Protein AF-A0A1F2YAN7-F1 (afdb_monomer)

Radius of gyration: 22.76 Å; Cα contacts (8 Å, |Δi|>4): 363; chains: 1; bounding box: 46×36×64 Å

Nearest PDB structures (foldseek):
  1vs0-assembly2_B  TM=5.827E-01  e=4.499E-15  Mycobacterium tuberculosis H37Rv
  9bs3-assembly1_A  TM=7.031E-01  e=2.575E-12  Homo sapiens
  6nhx-assembly1_A  TM=5.516E-01  e=1.176E-13  Mycobacterium tuberculosis
  1vs0-assembly1_A  TM=5.521E-01  e=5.840E-13  Mycobacterium tuberculosis H37Rv
  8vdt-assembly1_A  TM=7.954E-01  e=9.164E-10  Homo sapiens

Foldseek 3Di:
DDEFDQDDDHDGPLQAFRQVRLVVCVVPDDDDPVDDYDDDDPPQVVVQVVCVVVLHQFDKQAQRGHGHDPPDDDPRIDTDGDKDKAKWWFFWFADDPLWTQKTFTWAAEPVGATATQEMDRAADDDPVNRRVVSVVQVVFWDPDRSHPDDDPPDPRITGGDRAWMFMWMARDGDVPNHTHPIHTHGTDNDGRNVRHQDPVSVD

Mean predicted aligned error: 7.04 Å

pLDDT: mean 91.9, std 7.51, range [45.31, 98.19]

Secondary structure (DSSP, 8-state):
-B----EETTEE-TTS-HHHHHHHHHTT---BTTB-BPP--S-HHHHHHHHHHTT--EEEEE-TT-----SS--TTEEEEE--EEEEEEEEEEEEETTEEEEEEEEEE-TT-PEEEEEEE--BS--HHHHHHHHHHHHTTB-SS--BSSPPTT-TT-EEEEEEEEEEEEESEEETTTEEES-EEEEEE---GGG-BPPGGGG-

Sequence (203 aa):
MVFDILYVNGQWITDWPLQHRLDWLANRLKPSPSIQLVSSHEDAEAVYRAVQGHDMEGIVVKRIDSPYTLAQKSGDWLKIKNYHDLVAVIGGFTLKHGTVRTLLLGLYDEVRRLHFVGHSGTGKLTDQDWVQLTHLLGHWVTPTCPFRTPPVGVPGAIWVTPRWTTKIKYMEWHPGKVLRQASIQALVDVAPEKCMFSPEMQR

Solvent-accessible surface area (backbone atoms only — not comparable to full-atom values): 11659 Å² total; per-residue (Å²): 110,45,84,75,60,51,71,54,96,94,41,78,47,32,80,43,30,38,54,61,32,45,54,56,44,64,78,66,62,75,72,49,102,84,40,39,72,61,88,81,73,91,55,58,66,62,53,44,54,51,28,56,76,66,75,40,72,50,46,74,51,65,48,55,76,35,53,59,74,76,101,55,93,59,87,53,56,44,78,49,67,44,69,46,76,50,58,31,22,36,32,25,31,29,66,53,95,88,31,49,49,32,41,29,30,22,32,25,47,99,87,71,47,30,37,58,29,42,63,36,64,48,62,66,71,48,76,66,52,31,51,52,47,32,59,60,50,62,78,39,57,41,98,59,74,57,37,73,56,78,76,82,94,58,84,72,64,45,26,21,58,67,66,46,22,31,34,32,37,25,58,50,73,43,96,86,58,29,51,36,77,40,24,37,62,43,78,46,99,48,66,41,88,72,20,51,67,49,82,81,68,72,112

Structure (mmCIF, N/CA/C/O backbone):
data_AF-A0A1F2YAN7-F1
#
_entry.id   AF-A0A1F2YAN7-F1
#
loop_
_atom_site.group_PDB
_atom_site.id
_atom_site.type_symbol
_atom_site.label_atom_id
_atom_site.label_alt_id
_atom_site.label_comp_id
_atom_site.label_asym_id
_atom_site.label_entity_id
_atom_site.label_seq_id
_atom_site.pdbx_PDB_ins_code
_atom_site.Cartn_x
_atom_site.Cartn_y
_atom_site.Cartn_z
_atom_site.occupancy
_atom_site.B_iso_or_equiv
_atom_site.auth_seq_id
_atom_site.auth_comp_id
_atom_site.auth_asym_id
_atom_site.auth_atom_id
_atom_site.pdbx_PDB_model_num
ATOM 1 N N . MET A 1 1 ? -11.515 10.755 18.974 1.00 91.31 1 MET A N 1
ATOM 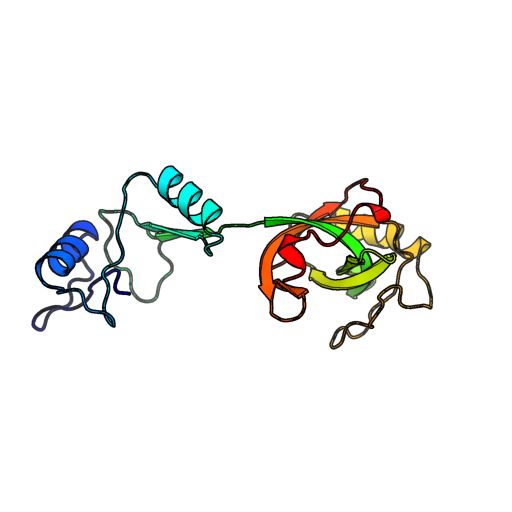2 C CA . MET A 1 1 ? -12.491 9.655 18.811 1.00 91.31 1 MET A CA 1
ATOM 3 C C . MET A 1 1 ? -12.193 8.568 19.830 1.00 91.31 1 MET A C 1
ATOM 5 O O . MET A 1 1 ? -11.021 8.291 20.051 1.00 91.31 1 MET A O 1
ATOM 9 N N . VAL A 1 2 ? -13.216 7.982 20.449 1.00 95.56 2 VAL A N 1
ATOM 10 C CA . VAL A 1 2 ? -13.111 6.927 21.472 1.00 95.56 2 VAL A CA 1
ATOM 11 C C . VAL A 1 2 ? -13.868 5.694 20.980 1.00 95.56 2 VAL A C 1
ATOM 13 O O . VAL A 1 2 ? -14.962 5.835 20.445 1.00 95.56 2 VAL A O 1
ATOM 16 N N . PHE A 1 3 ? -13.284 4.503 21.117 1.00 94.88 3 PHE A N 1
ATOM 17 C CA . PHE A 1 3 ? -13.793 3.269 20.492 1.00 94.88 3 PHE A CA 1
ATOM 18 C C . PHE A 1 3 ? -13.770 2.032 21.404 1.00 94.88 3 PHE A C 1
ATOM 20 O O . PHE A 1 3 ? -14.080 0.934 20.940 1.00 94.88 3 PHE A O 1
ATOM 27 N N . ASP A 1 4 ? -13.297 2.169 22.643 1.00 95.75 4 ASP A N 1
ATOM 28 C CA . ASP A 1 4 ? -13.274 1.113 23.659 1.00 95.75 4 ASP A CA 1
ATOM 29 C C . ASP A 1 4 ? -13.005 1.736 25.040 1.00 95.75 4 ASP A C 1
ATOM 31 O O . ASP A 1 4 ? -12.627 2.908 25.139 1.00 95.75 4 ASP A O 1
ATOM 35 N N . ILE A 1 5 ? -13.169 0.942 26.095 1.00 95.81 5 ILE A N 1
ATOM 36 C CA . ILE A 1 5 ? -12.840 1.295 27.474 1.00 95.81 5 ILE A CA 1
ATOM 37 C C . ILE A 1 5 ? -12.261 0.084 28.201 1.00 95.81 5 ILE A C 1
ATOM 39 O O . ILE A 1 5 ? -12.811 -1.008 28.138 1.00 95.81 5 ILE A O 1
ATOM 43 N N . LEU A 1 6 ? -11.139 0.280 28.897 1.00 96.75 6 LEU A N 1
ATOM 44 C CA . LEU A 1 6 ? -10.366 -0.824 29.486 1.00 96.75 6 LEU A CA 1
ATOM 45 C C . LEU A 1 6 ? -10.336 -0.802 31.016 1.00 96.75 6 LEU A C 1
ATOM 47 O O . LEU A 1 6 ? -10.044 -1.823 31.636 1.00 96.75 6 LEU A O 1
ATOM 51 N N . TYR A 1 7 ? -10.629 0.348 31.624 1.00 96.31 7 TYR A N 1
ATOM 52 C CA . TYR A 1 7 ? -10.502 0.563 33.060 1.00 96.31 7 TYR A CA 1
ATOM 53 C C . TYR A 1 7 ? -11.614 1.473 33.572 1.00 96.31 7 TYR A C 1
ATOM 55 O O . TYR A 1 7 ? -11.871 2.534 33.000 1.00 96.31 7 TYR A O 1
ATOM 63 N N . VAL A 1 8 ? -12.263 1.057 34.655 1.00 94.94 8 VAL A N 1
ATOM 64 C CA . VAL A 1 8 ? -13.414 1.733 35.252 1.00 94.94 8 VAL A CA 1
ATOM 65 C C . VAL A 1 8 ? -13.312 1.645 36.770 1.00 94.94 8 VAL A C 1
ATOM 67 O O . VAL A 1 8 ? -13.134 0.562 37.310 1.00 94.94 8 VAL A O 1
ATOM 70 N N . ASN A 1 9 ? -13.472 2.774 37.469 1.00 93.25 9 ASN A N 1
ATOM 71 C CA . ASN A 1 9 ? -13.646 2.831 38.930 1.00 93.25 9 ASN A CA 1
ATOM 72 C C . ASN A 1 9 ? -12.644 1.989 39.746 1.00 93.25 9 ASN A C 1
ATOM 74 O O . ASN A 1 9 ? -13.021 1.344 40.720 1.00 93.25 9 ASN A O 1
ATOM 78 N N . GLY A 1 10 ? -11.368 1.984 39.358 1.00 96.38 10 GLY A N 1
ATOM 79 C CA . GLY A 1 10 ? -10.345 1.224 40.082 1.00 96.38 10 GLY A CA 1
ATOM 80 C C . GLY A 1 10 ? -10.128 -0.211 39.584 1.00 96.38 10 GLY A C 1
ATOM 81 O O . GLY A 1 10 ? -9.329 -0.931 40.174 1.00 96.38 10 GLY A O 1
ATOM 82 N N . GLN A 1 11 ? -10.831 -0.645 38.533 1.00 96.81 11 GLN A N 1
ATOM 83 C CA . GLN A 1 11 ? -10.809 -2.026 38.053 1.00 96.81 11 GLN A CA 1
ATOM 84 C C . GLN A 1 11 ? -10.568 -2.114 36.545 1.00 96.81 11 GLN A C 1
ATOM 86 O O . GLN A 1 11 ? -11.149 -1.371 35.752 1.00 96.81 11 GLN A O 1
ATOM 91 N N . TRP A 1 12 ? -9.729 -3.070 36.148 1.00 97.06 12 TRP A N 1
ATOM 92 C CA . TRP A 1 12 ? -9.594 -3.478 34.754 1.00 97.06 12 TRP A CA 1
ATOM 93 C C . TRP A 1 12 ? -10.820 -4.284 34.333 1.00 97.06 12 TRP A C 1
ATOM 95 O O . TRP A 1 12 ? -11.250 -5.186 35.046 1.00 97.06 12 TRP A O 1
ATOM 105 N N . ILE A 1 13 ? -11.366 -3.959 33.164 1.00 97.12 13 ILE A N 1
ATOM 106 C CA . ILE A 1 13 ? -12.529 -4.637 32.570 1.00 97.12 13 ILE A CA 1
ATOM 107 C C . ILE A 1 13 ? -12.177 -5.275 31.223 1.00 97.12 13 ILE A C 1
ATOM 109 O O . ILE A 1 13 ? -13.039 -5.499 30.378 1.00 97.12 13 ILE A O 1
ATOM 113 N N . THR A 1 14 ? -10.893 -5.553 30.994 1.00 96.25 14 THR A N 1
ATOM 114 C CA . THR A 1 14 ? -10.391 -6.140 29.744 1.00 96.25 14 THR A CA 1
ATOM 115 C C . THR A 1 14 ? -10.968 -7.523 29.472 1.00 96.25 14 THR A C 1
ATOM 117 O O . THR A 1 14 ? -11.123 -7.883 28.313 1.00 96.25 14 THR A O 1
ATOM 120 N N . ASP A 1 15 ? -11.347 -8.269 30.508 1.00 95.81 15 ASP A N 1
ATOM 121 C CA . ASP A 1 15 ? -11.930 -9.607 30.356 1.00 95.81 15 ASP A CA 1
ATOM 122 C C . ASP A 1 15 ? -13.420 -9.568 29.988 1.00 95.81 15 ASP A C 1
ATOM 124 O O . ASP A 1 15 ? -14.008 -10.593 29.650 1.00 95.81 15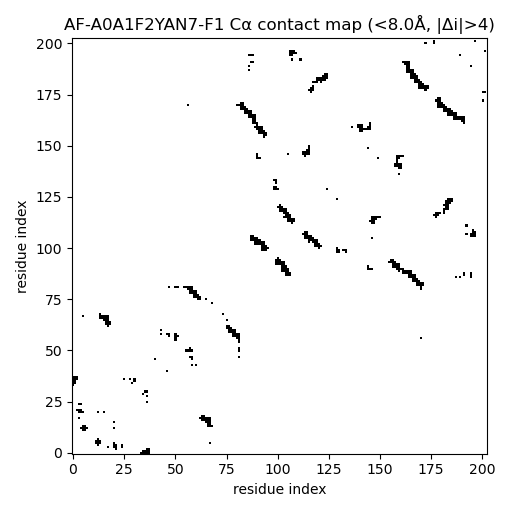 ASP A O 1
ATOM 128 N N . TRP A 1 16 ? -14.056 -8.392 30.041 1.00 97.62 16 TRP A N 1
ATOM 129 C CA . TRP A 1 16 ? -15.449 -8.249 29.628 1.00 97.62 16 TRP A CA 1
ATOM 130 C C . TRP A 1 16 ? -15.579 -8.384 28.109 1.00 97.62 16 TRP A C 1
ATOM 132 O O . TRP A 1 16 ? -14.704 -7.891 27.394 1.00 97.62 16 TRP A O 1
ATOM 142 N N . PRO A 1 17 ? -16.695 -8.937 27.599 1.00 97.62 17 PRO A N 1
ATOM 143 C CA . PRO A 1 17 ? -17.038 -8.874 26.181 1.00 97.62 17 PRO A CA 1
ATOM 144 C C . PRO A 1 17 ? -17.021 -7.439 25.641 1.00 97.62 17 PRO A C 1
ATOM 146 O O . PRO A 1 17 ? -17.427 -6.508 26.344 1.00 97.62 17 PRO A O 1
ATOM 149 N N . LEU A 1 18 ? -16.610 -7.254 24.381 1.00 96.69 18 LEU A N 1
ATOM 150 C CA . LEU A 1 18 ? -16.603 -5.944 23.722 1.00 96.69 18 LEU A CA 1
ATOM 151 C C . LEU A 1 18 ? -17.964 -5.247 23.821 1.00 96.69 18 LEU A C 1
ATOM 153 O O . LEU A 1 18 ? -17.983 -4.055 24.125 1.00 96.69 18 LEU A O 1
ATOM 157 N N . GLN A 1 19 ? -19.074 -5.976 23.641 1.00 96.38 19 GLN A N 1
ATOM 158 C CA . GLN A 1 19 ? -20.424 -5.416 23.792 1.00 96.38 19 GLN A CA 1
ATOM 159 C C . GLN A 1 19 ? -20.581 -4.664 25.117 1.00 96.38 19 GLN A C 1
ATOM 161 O O . GLN A 1 19 ? -20.938 -3.491 25.134 1.00 96.38 19 GLN A O 1
ATOM 166 N N . HIS A 1 20 ? -20.228 -5.309 26.232 1.00 97.12 20 HIS A N 1
ATOM 167 C CA . HIS A 1 20 ? -20.394 -4.731 27.564 1.00 97.12 20 HIS A CA 1
ATOM 168 C C . HIS A 1 20 ? -19.514 -3.495 27.764 1.00 97.12 20 HIS A C 1
ATOM 170 O O . HIS A 1 20 ? -19.932 -2.534 28.411 1.00 97.12 20 HIS A O 1
ATOM 176 N N . ARG A 1 21 ? -18.296 -3.494 27.204 1.00 96.94 21 ARG A N 1
ATOM 177 C CA . ARG A 1 21 ? -17.396 -2.334 27.273 1.00 96.94 21 ARG A CA 1
ATOM 178 C C . ARG A 1 21 ? -17.965 -1.158 26.473 1.00 96.94 21 ARG A C 1
ATOM 180 O O . ARG A 1 21 ? -17.995 -0.036 26.979 1.00 96.94 21 ARG A O 1
ATOM 187 N N . LEU A 1 22 ? -18.476 -1.408 25.266 1.00 95.25 22 LEU A N 1
ATOM 188 C CA . LEU A 1 22 ? -19.101 -0.381 24.427 1.00 95.25 22 LEU A CA 1
ATOM 189 C C . LEU A 1 22 ? -20.392 0.166 25.042 1.00 95.25 22 LEU A C 1
ATOM 191 O O . LEU A 1 22 ? -20.553 1.383 25.085 1.00 95.25 22 LEU A O 1
ATOM 195 N N . ASP A 1 23 ? -21.257 -0.689 25.589 1.00 94.94 23 ASP A N 1
ATOM 196 C CA . ASP A 1 23 ? -22.483 -0.266 26.276 1.00 94.94 23 ASP A CA 1
ATOM 197 C C . ASP A 1 23 ? -22.159 0.596 27.496 1.00 94.94 23 ASP A C 1
ATOM 199 O O . ASP A 1 23 ? -22.785 1.633 27.737 1.00 94.94 23 ASP A O 1
ATOM 203 N N . TRP A 1 24 ? -21.147 0.203 28.276 1.00 95.06 24 TRP A N 1
ATOM 204 C CA . TRP A 1 24 ? -20.709 0.990 29.423 1.00 95.06 24 TRP A CA 1
ATOM 205 C C . TRP A 1 24 ? -20.242 2.381 28.990 1.00 95.06 24 TRP A C 1
ATOM 207 O O . TRP A 1 24 ? -20.629 3.378 29.612 1.00 95.06 24 TRP A O 1
ATOM 217 N N . LEU A 1 25 ? -19.433 2.435 27.926 1.00 94.56 25 LEU A N 1
ATOM 218 C CA . LEU A 1 25 ? -18.875 3.656 27.359 1.00 94.56 25 LEU A CA 1
ATOM 219 C C . LEU A 1 25 ? -19.968 4.570 26.795 1.00 94.56 25 LEU A C 1
ATOM 221 O O . LEU A 1 25 ? -20.004 5.748 27.143 1.00 94.56 25 LEU A O 1
ATOM 225 N N . ALA A 1 26 ? -20.873 4.036 25.975 1.00 93.06 26 ALA A N 1
ATOM 226 C CA . ALA A 1 26 ? -21.947 4.786 25.327 1.00 93.06 26 ALA A CA 1
ATOM 227 C C . ALA A 1 26 ? -22.904 5.429 26.339 1.00 93.06 26 ALA A C 1
ATOM 229 O O . ALA A 1 26 ? -23.315 6.572 26.163 1.00 93.06 26 ALA A O 1
ATOM 230 N N . ASN A 1 27 ? -23.191 4.738 27.445 1.00 93.94 27 ASN A N 1
ATOM 231 C CA . ASN A 1 27 ? -24.076 5.247 28.493 1.00 93.94 27 ASN A CA 1
ATOM 232 C C . ASN A 1 27 ? -23.472 6.384 29.337 1.00 93.94 27 ASN A C 1
ATOM 234 O O . ASN A 1 27 ? -24.187 7.018 30.112 1.00 93.94 27 ASN A O 1
ATOM 238 N N . ARG A 1 28 ? -22.156 6.626 29.259 1.00 92.94 28 ARG A N 1
ATOM 239 C CA . ARG A 1 28 ? -21.450 7.553 30.169 1.00 92.94 28 ARG A CA 1
ATOM 240 C C . ARG A 1 28 ? -20.638 8.624 29.462 1.00 92.94 28 ARG A C 1
ATOM 242 O O . ARG A 1 28 ? -20.462 9.712 30.013 1.00 92.94 28 ARG A O 1
ATOM 249 N N . LEU A 1 29 ? -20.139 8.339 28.266 1.00 91.94 29 LEU A N 1
ATOM 250 C CA . LEU A 1 29 ? -19.403 9.306 27.473 1.00 91.94 29 LEU A CA 1
ATOM 251 C C . LEU A 1 29 ? -20.386 10.324 26.895 1.00 91.94 29 LEU A C 1
ATOM 253 O O . LEU A 1 29 ? -21.252 9.986 26.096 1.00 91.94 29 LEU A O 1
ATOM 257 N N . LYS A 1 30 ? -20.226 11.589 27.288 1.00 92.69 30 LYS A N 1
ATOM 258 C CA . LYS A 1 30 ? -20.954 12.720 26.705 1.00 92.69 30 LYS A CA 1
ATOM 259 C C . LYS A 1 30 ? -20.131 13.296 25.549 1.00 92.69 30 LYS A C 1
ATOM 261 O O . LYS A 1 30 ? -19.037 13.801 25.816 1.00 92.69 30 LYS A O 1
ATOM 266 N N . PRO A 1 31 ? -20.599 13.214 24.290 1.00 92.75 31 PRO A N 1
ATOM 267 C CA . PRO A 1 31 ? -19.854 13.750 23.160 1.00 92.75 31 PRO A CA 1
ATOM 268 C C . PRO A 1 31 ? -19.647 15.267 23.265 1.00 92.75 31 PRO A C 1
ATOM 270 O O . PRO A 1 31 ? -20.492 15.997 23.781 1.00 92.75 31 PRO A O 1
ATOM 273 N N . SER A 1 32 ? -18.520 15.744 22.749 1.00 94.69 32 SER A N 1
ATOM 274 C CA . SER A 1 32 ? -18.133 17.153 22.647 1.00 94.69 32 SER A CA 1
ATOM 275 C C . SER A 1 32 ? -17.317 17.372 21.364 1.00 94.69 32 SER A C 1
ATOM 277 O O . SER A 1 32 ? -16.892 16.394 20.744 1.00 94.69 32 SER A O 1
ATOM 279 N N . PRO A 1 33 ? -17.030 18.616 20.940 1.00 94.31 33 PRO A N 1
ATOM 280 C CA . PRO A 1 33 ? -16.202 18.855 19.751 1.00 94.31 33 PRO A CA 1
ATOM 281 C C . PRO A 1 33 ? -14.844 18.132 19.778 1.00 94.31 33 PRO A C 1
ATOM 283 O O . PRO A 1 33 ? -14.341 17.722 18.736 1.00 94.31 33 PRO A O 1
ATOM 286 N N . SER A 1 34 ? -14.280 17.911 20.969 1.00 94.62 34 SER A N 1
ATOM 287 C CA . SER A 1 34 ? -12.986 17.240 21.150 1.00 94.62 34 SER A CA 1
ATOM 288 C C . SER A 1 34 ? -13.102 15.734 21.421 1.00 94.62 34 SER A C 1
ATOM 290 O O . SER A 1 34 ? -12.117 15.006 21.290 1.00 94.62 34 SER A O 1
ATOM 292 N N . ILE A 1 35 ? -14.280 15.242 21.822 1.00 93.69 35 ILE A N 1
ATOM 293 C CA . ILE A 1 35 ? -14.498 13.848 22.229 1.00 93.69 35 ILE A CA 1
ATOM 294 C C . ILE A 1 35 ? -15.740 13.308 21.530 1.00 93.69 35 ILE A C 1
ATOM 296 O O . ILE A 1 35 ? -16.859 13.706 21.818 1.00 93.69 35 ILE A O 1
ATOM 300 N N . GLN A 1 36 ? -15.545 12.343 20.643 1.00 94.19 36 GLN A N 1
ATOM 301 C CA . GLN A 1 36 ? -16.624 11.682 19.914 1.00 94.19 36 GLN A CA 1
ATOM 302 C C . GLN A 1 36 ? -16.508 10.176 20.107 1.00 94.19 36 GLN A C 1
ATOM 304 O O . GLN A 1 36 ? -15.399 9.638 20.017 1.00 94.19 36 GLN A O 1
ATOM 309 N N . LEU A 1 37 ? -17.632 9.512 20.373 1.00 92.81 37 LEU A N 1
ATOM 310 C CA . LEU A 1 37 ? -17.725 8.055 20.331 1.00 92.81 37 LEU A CA 1
ATOM 311 C C . LEU A 1 37 ? -17.743 7.604 18.868 1.00 92.81 37 LEU A C 1
ATOM 313 O O . LEU A 1 37 ? -18.411 8.218 18.041 1.00 92.81 37 LEU A O 1
ATOM 317 N N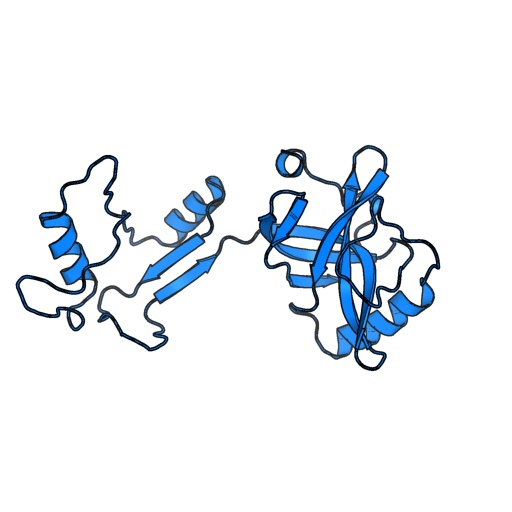 . VAL A 1 38 ? -17.011 6.542 18.547 1.00 91.19 38 VAL A N 1
ATOM 318 C CA . VAL A 1 38 ? -17.071 5.924 17.218 1.00 91.19 38 VAL A CA 1
ATOM 319 C C . VAL A 1 38 ? -18.366 5.118 17.101 1.00 91.19 38 VAL 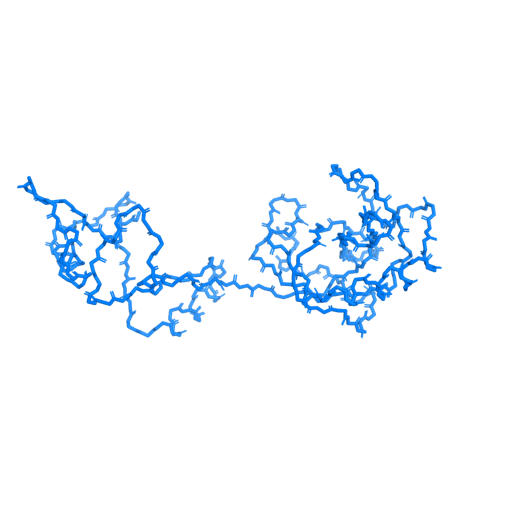A C 1
ATOM 321 O O . VAL A 1 38 ? -18.618 4.241 17.927 1.00 91.19 38 VAL A O 1
ATOM 324 N N . SER A 1 39 ? -19.175 5.395 16.075 1.00 85.62 39 SER A N 1
ATOM 325 C CA . SER A 1 39 ? -20.353 4.583 15.766 1.00 85.62 39 SER A CA 1
ATOM 326 C C . SER A 1 39 ? -19.930 3.189 15.303 1.00 85.62 39 SER A C 1
ATOM 328 O O . SER A 1 39 ? -19.008 3.031 14.503 1.00 85.62 39 SER A O 1
ATOM 330 N N . SER A 1 40 ? -20.601 2.167 15.828 1.00 86.69 40 SER A N 1
ATOM 331 C CA . SER A 1 40 ? -20.406 0.772 15.427 1.00 86.69 40 SER A CA 1
ATOM 332 C C . SER A 1 40 ? -21.637 0.296 14.665 1.00 86.69 40 SER A C 1
ATOM 334 O O . SER A 1 40 ? -22.752 0.710 14.977 1.00 86.69 40 SER A O 1
ATOM 336 N N . HIS A 1 41 ? -21.436 -0.562 13.669 1.00 90.50 41 HIS A N 1
ATOM 337 C CA . HIS A 1 41 ? -22.506 -1.161 12.876 1.00 90.50 41 HIS A CA 1
ATOM 338 C C . HIS A 1 41 ? -22.209 -2.647 12.671 1.00 90.50 41 HIS A C 1
ATOM 340 O O . HIS A 1 41 ? -21.046 -3.031 12.545 1.00 90.50 41 HIS A O 1
ATOM 346 N N . GLU A 1 42 ? -23.257 -3.465 12.622 1.00 91.19 42 GLU A N 1
ATOM 347 C CA . GLU A 1 42 ? -23.140 -4.915 12.418 1.00 91.19 42 GLU A CA 1
ATOM 348 C C . GLU A 1 42 ? -22.858 -5.275 10.951 1.00 91.19 42 GLU A C 1
ATOM 350 O O . GLU A 1 42 ? -22.158 -6.246 10.669 1.00 91.19 42 GLU A O 1
ATOM 355 N N . ASP A 1 43 ? -23.345 -4.462 10.008 1.00 94.00 43 ASP A N 1
ATOM 356 C CA . ASP A 1 43 ? -23.117 -4.651 8.575 1.00 94.00 43 ASP A CA 1
ATOM 357 C C . ASP A 1 43 ? -21.762 -4.062 8.149 1.00 94.00 43 ASP A C 1
ATOM 359 O O . ASP A 1 43 ? -21.641 -2.899 7.746 1.00 94.00 43 ASP A O 1
ATOM 363 N N . ALA A 1 44 ? -20.719 -4.888 8.244 1.00 93.62 44 ALA A N 1
ATOM 364 C CA . ALA A 1 44 ? -19.367 -4.516 7.843 1.00 93.62 44 ALA A CA 1
ATOM 365 C C . ALA A 1 44 ? -19.269 -4.127 6.355 1.00 93.62 44 ALA A C 1
ATOM 367 O O . ALA A 1 44 ? -18.471 -3.253 6.011 1.00 93.62 44 ALA A O 1
ATOM 368 N N . GLU A 1 45 ? -20.072 -4.725 5.470 1.00 93.50 45 GLU A N 1
ATOM 369 C CA . GLU A 1 45 ? -20.038 -4.423 4.035 1.00 93.50 45 GLU A CA 1
ATOM 370 C C . GLU A 1 45 ? -20.629 -3.044 3.736 1.00 93.50 45 GLU A C 1
ATOM 372 O O . GLU A 1 45 ? -20.084 -2.292 2.923 1.00 93.50 45 GLU A O 1
ATOM 377 N N . ALA A 1 46 ? -21.726 -2.676 4.401 1.00 94.31 46 ALA A N 1
ATOM 378 C CA . ALA A 1 46 ? -22.301 -1.340 4.295 1.00 94.31 46 ALA A CA 1
ATOM 379 C C . ALA A 1 46 ? -21.328 -0.261 4.787 1.00 94.31 46 ALA A C 1
ATOM 381 O O . ALA A 1 46 ? -21.106 0.721 4.074 1.00 94.31 46 ALA A O 1
ATOM 382 N N . VAL A 1 47 ? -20.694 -0.458 5.951 1.00 94.25 47 VAL A N 1
ATOM 383 C CA . VAL A 1 47 ? -19.693 0.498 6.463 1.00 94.25 47 VAL A CA 1
ATOM 384 C C . VAL A 1 47 ? -18.497 0.580 5.525 1.00 94.25 47 VAL A C 1
ATOM 386 O O . VAL A 1 47 ? -18.024 1.678 5.240 1.00 94.25 47 VAL A O 1
ATOM 389 N N . TYR A 1 48 ? -18.021 -0.557 5.011 1.00 93.19 48 TYR A N 1
ATOM 390 C CA . TYR A 1 48 ? -16.900 -0.564 4.081 1.00 93.19 48 TYR A CA 1
ATOM 391 C C . TYR A 1 48 ? -17.228 0.216 2.803 1.00 93.19 48 TYR A C 1
ATOM 393 O O . TYR A 1 48 ? -16.453 1.087 2.422 1.00 93.19 48 TYR A O 1
ATOM 401 N N . ARG A 1 49 ? -18.407 0.009 2.198 1.00 91.88 49 ARG A N 1
ATOM 402 C CA . ARG A 1 49 ? -18.856 0.792 1.030 1.00 91.88 49 ARG A CA 1
ATOM 403 C C . ARG A 1 49 ? -18.927 2.293 1.318 1.00 91.88 49 ARG A C 1
ATOM 405 O O . ARG A 1 49 ? -18.506 3.085 0.479 1.00 91.88 49 ARG A O 1
ATOM 412 N N . ALA A 1 50 ? -19.416 2.687 2.494 1.00 91.44 50 ALA A N 1
ATOM 413 C CA . ALA A 1 50 ? -19.446 4.093 2.897 1.00 91.44 50 ALA A CA 1
ATOM 414 C C . ALA A 1 50 ? -18.028 4.672 3.034 1.00 91.44 50 ALA A C 1
ATOM 416 O O . ALA A 1 50 ? -17.739 5.735 2.493 1.00 91.44 50 ALA A O 1
ATOM 417 N N . VAL A 1 51 ? -17.120 3.940 3.686 1.00 90.19 51 VAL A N 1
ATOM 418 C CA . VAL A 1 51 ? -15.702 4.307 3.815 1.00 90.19 51 VAL A CA 1
ATOM 419 C C . VAL A 1 51 ? -15.030 4.467 2.452 1.00 90.19 51 VAL A C 1
ATOM 421 O O . VAL A 1 51 ? -14.302 5.437 2.258 1.00 90.19 51 VAL A O 1
ATOM 424 N N . GLN A 1 52 ? -15.312 3.577 1.496 1.00 87.00 52 GLN A N 1
ATOM 425 C CA . GLN A 1 52 ? -14.808 3.704 0.126 1.00 87.00 52 GLN A CA 1
ATOM 426 C C . GLN A 1 52 ? -15.341 4.963 -0.568 1.00 87.00 52 GLN A C 1
ATOM 428 O O . GLN A 1 52 ? -14.574 5.674 -1.208 1.00 87.00 52 GLN A O 1
ATOM 433 N N . GLY A 1 53 ? -16.633 5.271 -0.410 1.00 84.44 53 GLY A N 1
ATOM 434 C CA . GLY A 1 53 ? -17.241 6.485 -0.965 1.00 84.44 53 GLY A CA 1
ATOM 435 C C . GLY A 1 53 ? -16.702 7.791 -0.366 1.00 84.44 53 GLY A C 1
ATOM 436 O O . GLY A 1 53 ? -16.799 8.837 -1.003 1.00 84.44 53 GLY A O 1
ATOM 437 N N . HIS A 1 54 ? -16.117 7.731 0.832 1.00 85.12 54 HIS A N 1
ATOM 438 C CA . HIS A 1 54 ? -15.504 8.865 1.529 1.00 85.12 54 HIS A CA 1
ATOM 439 C C . HIS A 1 54 ? -13.968 8.868 1.487 1.00 85.12 54 HIS A C 1
ATOM 441 O O . HIS A 1 54 ? -13.359 9.681 2.179 1.00 85.12 54 HIS A O 1
ATOM 447 N N . ASP A 1 55 ? -13.347 7.974 0.710 1.00 81.94 55 ASP A N 1
ATOM 448 C CA . ASP A 1 55 ? -11.887 7.833 0.596 1.00 81.94 55 ASP A CA 1
ATOM 449 C C . ASP A 1 55 ? -11.172 7.675 1.958 1.00 81.94 55 ASP A C 1
ATOM 451 O O . ASP A 1 55 ? -10.080 8.187 2.197 1.00 81.94 55 ASP A O 1
ATOM 455 N N . MET A 1 56 ? -11.817 6.981 2.904 1.00 85.00 56 MET A N 1
ATOM 456 C CA . MET A 1 56 ? -11.246 6.718 4.229 1.00 85.00 56 MET A CA 1
ATOM 457 C C . MET A 1 56 ? -10.361 5.456 4.213 1.00 85.00 56 MET A C 1
ATOM 459 O O . MET A 1 56 ? -10.540 4.564 3.383 1.00 85.00 56 MET A O 1
ATOM 463 N N . GLU A 1 57 ? -9.433 5.340 5.176 1.00 85.19 57 GLU A N 1
ATOM 464 C CA . GLU A 1 57 ? -8.410 4.271 5.226 1.00 85.19 57 GLU A CA 1
ATOM 465 C C . GLU A 1 57 ? -8.995 2.847 5.189 1.00 85.19 57 GLU A C 1
ATOM 467 O O . GLU A 1 57 ? -8.373 1.921 4.665 1.00 85.19 57 GLU A O 1
ATOM 472 N N . GLY A 1 58 ? -10.168 2.641 5.787 1.00 91.25 58 GLY A N 1
ATOM 473 C CA . GLY A 1 58 ? -10.777 1.325 5.933 1.00 91.25 58 GLY A CA 1
ATOM 474 C C . GLY A 1 58 ? -11.650 1.211 7.177 1.00 91.25 58 GLY A C 1
ATOM 475 O O . GLY A 1 58 ? -12.030 2.207 7.793 1.00 91.25 58 GLY A O 1
ATOM 476 N N . ILE A 1 59 ? -11.944 -0.029 7.558 1.00 94.31 59 ILE A N 1
ATOM 477 C CA . ILE A 1 59 ? -12.741 -0.372 8.734 1.00 94.31 59 ILE A CA 1
ATOM 478 C C . ILE A 1 59 ? -11.977 -1.310 9.670 1.00 94.31 59 ILE A C 1
ATOM 480 O O . ILE A 1 59 ? -11.038 -2.011 9.280 1.00 94.31 59 ILE A O 1
ATOM 484 N N . VAL A 1 60 ? -12.417 -1.345 10.925 1.00 94.81 60 VAL A N 1
ATOM 485 C CA . VAL A 1 60 ? -11.995 -2.346 11.905 1.00 94.81 60 VAL A CA 1
ATOM 486 C C . VAL A 1 60 ? -13.221 -3.149 12.305 1.00 94.81 60 VAL A C 1
ATOM 488 O O . VAL A 1 60 ? -14.148 -2.604 12.895 1.00 94.81 60 VAL A O 1
ATOM 491 N N . VAL A 1 61 ? -13.209 -4.441 12.000 1.00 95.81 61 VAL A N 1
ATOM 492 C CA . VAL A 1 61 ? -14.230 -5.393 12.438 1.00 95.81 61 VAL A CA 1
ATOM 493 C C . VAL A 1 61 ? -13.739 -6.027 13.729 1.00 95.81 61 VAL A C 1
ATOM 495 O O . VAL A 1 61 ? -12.606 -6.504 13.790 1.00 95.81 61 VAL A O 1
ATOM 498 N N . LYS A 1 62 ? -14.564 -6.008 14.773 1.00 95.38 62 LYS A N 1
ATOM 499 C CA . LYS A 1 62 ? -14.220 -6.573 16.078 1.00 95.38 62 LYS A CA 1
ATOM 500 C C . LYS A 1 62 ? -15.239 -7.636 16.467 1.00 95.38 62 LYS A C 1
ATOM 502 O O . LYS A 1 62 ? -16.434 -7.420 16.283 1.00 95.38 62 LYS A O 1
ATOM 507 N N . ARG A 1 63 ? -14.785 -8.765 17.016 1.00 95.62 63 ARG A N 1
ATOM 508 C CA . ARG A 1 63 ? -15.682 -9.814 17.514 1.00 95.62 63 ARG A CA 1
ATOM 509 C C . ARG A 1 63 ? -16.372 -9.337 18.797 1.00 95.62 63 ARG A C 1
ATOM 511 O O . ARG A 1 63 ? -15.716 -8.880 19.729 1.00 95.62 63 ARG A O 1
ATOM 518 N N . ILE A 1 64 ? -17.700 -9.410 18.827 1.00 95.62 64 ILE A N 1
ATOM 519 C CA . ILE A 1 64 ? -18.509 -8.733 19.849 1.00 95.62 64 ILE A CA 1
ATOM 520 C C . ILE A 1 64 ? -18.381 -9.353 21.251 1.00 95.62 64 ILE A C 1
ATOM 522 O O . ILE A 1 64 ? -18.470 -8.658 22.265 1.00 95.62 64 ILE A O 1
ATOM 526 N N . ASP A 1 65 ? -18.109 -10.654 21.308 1.00 96.50 65 ASP A N 1
ATOM 527 C CA . ASP A 1 65 ? -17.927 -11.423 22.538 1.00 96.50 65 ASP A CA 1
ATOM 528 C C . ASP A 1 65 ? -16.471 -11.429 23.037 1.00 96.50 65 ASP A C 1
ATOM 530 O O . ASP A 1 65 ? -16.166 -12.062 24.047 1.00 96.50 65 ASP A O 1
ATOM 534 N N . SER A 1 66 ? -15.552 -10.733 22.353 1.00 96.31 66 SER A N 1
ATOM 535 C CA . SER A 1 66 ? -14.130 -10.848 22.661 1.00 96.31 66 SER A CA 1
ATOM 536 C C . SER A 1 66 ? -13.714 -10.029 23.886 1.00 96.31 66 SER A C 1
ATOM 538 O O . SER A 1 66 ? -14.138 -8.871 24.041 1.00 96.31 66 SER A O 1
ATOM 540 N N . PRO A 1 67 ? -12.783 -10.551 24.705 1.00 96.31 67 PRO A N 1
ATOM 541 C CA . PRO A 1 67 ? -12.054 -9.714 25.644 1.00 96.31 67 PRO A CA 1
ATOM 542 C C . PRO A 1 67 ? -11.161 -8.720 24.883 1.00 96.31 67 PRO A C 1
ATOM 544 O O . PRO A 1 67 ? -11.031 -8.749 23.652 1.00 96.31 67 PRO A O 1
ATOM 547 N N . TYR A 1 68 ? -10.535 -7.815 25.623 1.00 95.62 68 TYR A N 1
ATOM 548 C CA . TYR A 1 68 ? -9.462 -6.970 25.131 1.00 95.62 68 TYR A CA 1
ATOM 549 C C . TYR A 1 68 ? -8.110 -7.612 25.451 1.00 95.62 68 TYR A C 1
ATOM 551 O O . TYR A 1 68 ? -7.627 -7.554 26.582 1.00 95.62 68 TYR A O 1
ATOM 559 N N . THR A 1 69 ? -7.466 -8.207 24.449 1.00 92.31 69 THR A N 1
ATOM 560 C CA . THR A 1 69 ? -6.152 -8.836 24.627 1.00 92.31 69 THR A CA 1
ATOM 561 C C . THR A 1 69 ? -5.035 -7.792 24.620 1.00 92.31 69 THR A C 1
ATOM 563 O O . THR A 1 69 ? -4.770 -7.143 23.607 1.00 92.31 69 THR A O 1
ATOM 566 N N . LEU A 1 70 ? -4.343 -7.642 25.750 1.00 89.38 70 LEU A N 1
ATOM 567 C CA . LEU A 1 70 ? -3.164 -6.784 25.862 1.00 89.38 70 LEU A CA 1
ATOM 568 C C . LEU A 1 70 ? -1.911 -7.481 25.314 1.00 89.38 70 LEU A C 1
ATOM 570 O O . LEU A 1 70 ? -1.740 -8.688 25.456 1.00 89.38 70 LEU A O 1
ATOM 574 N N . ALA A 1 71 ? -1.008 -6.692 24.724 1.00 81.06 71 ALA A N 1
ATOM 575 C CA . ALA A 1 71 ? 0.349 -7.091 24.325 1.00 81.06 71 ALA A CA 1
ATOM 576 C C . ALA A 1 71 ? 0.479 -8.242 23.300 1.00 81.06 71 ALA A C 1
ATOM 578 O O . ALA A 1 71 ? 1.598 -8.652 22.992 1.00 81.06 71 ALA A O 1
ATOM 579 N N . GLN A 1 72 ? -0.618 -8.742 22.726 1.00 81.12 72 GLN A N 1
ATOM 580 C CA . GLN A 1 72 ? -0.601 -9.829 21.744 1.00 81.12 72 GLN A CA 1
ATOM 581 C C . GLN A 1 72 ? -1.462 -9.491 20.526 1.00 81.12 72 GLN A C 1
ATOM 583 O O . GLN A 1 72 ? -2.421 -8.724 20.607 1.00 81.12 72 GLN A O 1
ATOM 588 N N . LYS A 1 73 ? -1.120 -10.076 19.372 1.00 77.88 73 LYS A N 1
ATOM 589 C CA . LYS A 1 73 ? -2.005 -10.044 18.204 1.00 77.88 73 LYS A CA 1
ATOM 590 C C . LYS A 1 73 ? -3.139 -11.035 1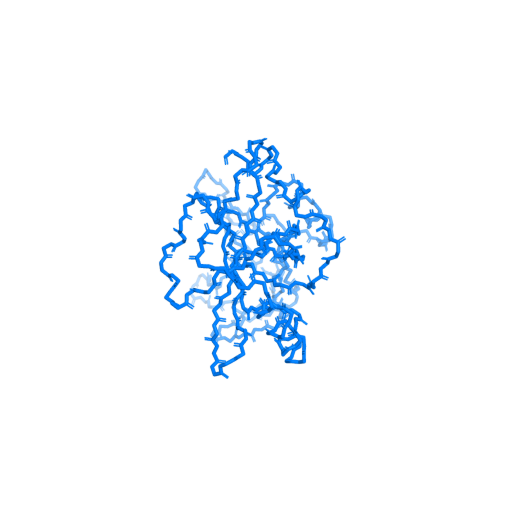8.437 1.00 77.88 73 LYS A C 1
ATOM 592 O O . LYS A 1 73 ? -2.887 -12.233 18.501 1.00 77.88 73 LYS A O 1
ATOM 597 N N . SER A 1 74 ? -4.361 -10.526 18.519 1.00 83.06 74 SER A N 1
ATOM 598 C CA . SER A 1 74 ? -5.571 -11.345 18.522 1.00 83.06 74 SER A CA 1
ATOM 599 C C . SER A 1 74 ? -6.235 -11.322 17.142 1.00 83.06 74 SER A C 1
ATOM 601 O O . SER A 1 74 ? -6.202 -10.303 16.449 1.00 83.06 74 SER A O 1
ATOM 603 N N . GLY A 1 75 ? -6.846 -12.444 16.749 1.00 87.19 75 GLY A N 1
ATOM 604 C CA . GLY A 1 75 ? -7.721 -12.533 15.573 1.00 87.19 75 GLY A CA 1
ATOM 605 C C . GLY A 1 75 ? -9.091 -11.882 15.786 1.00 87.19 75 GLY A C 1
ATOM 606 O O . GLY A 1 75 ? -9.886 -11.812 14.855 1.00 87.19 75 GLY A O 1
ATOM 607 N N . ASP A 1 76 ? -9.363 -11.383 16.993 1.00 93.06 76 ASP A N 1
ATOM 608 C CA . ASP A 1 76 ? -10.640 -10.764 17.353 1.00 93.06 76 ASP A CA 1
ATOM 609 C C . ASP A 1 76 ? -10.852 -9.413 16.665 1.00 93.06 76 ASP A C 1
ATOM 611 O O . ASP A 1 76 ? -11.964 -8.894 16.661 1.00 93.06 76 ASP A O 1
ATOM 615 N N . TRP A 1 77 ? -9.781 -8.810 16.140 1.00 93.50 77 TRP A N 1
ATOM 616 C CA . TRP A 1 77 ? -9.797 -7.520 15.461 1.00 93.50 77 TRP A CA 1
ATOM 617 C C . TRP A 1 77 ? -9.245 -7.688 14.050 1.00 93.50 77 TRP A C 1
ATOM 619 O O . TRP A 1 77 ? -8.050 -7.919 13.854 1.00 93.50 77 TRP A O 1
ATOM 629 N N . LEU A 1 78 ? -10.101 -7.498 13.055 1.00 92.94 78 LEU A N 1
ATOM 630 C CA . LEU A 1 78 ? -9.727 -7.526 11.653 1.00 92.94 78 LEU A CA 1
ATOM 631 C C . LEU A 1 78 ? -9.713 -6.106 11.090 1.00 92.94 78 LEU A C 1
ATOM 633 O O . LEU A 1 78 ? -10.724 -5.410 11.080 1.00 92.94 78 LEU A O 1
ATOM 637 N N . LYS A 1 79 ? -8.553 -5.675 10.592 1.00 91.50 79 LYS A N 1
ATOM 638 C CA . LYS A 1 79 ? -8.421 -4.411 9.859 1.00 91.50 79 LYS A CA 1
ATOM 639 C C . LYS A 1 79 ? -8.638 -4.675 8.376 1.00 91.50 79 LYS A C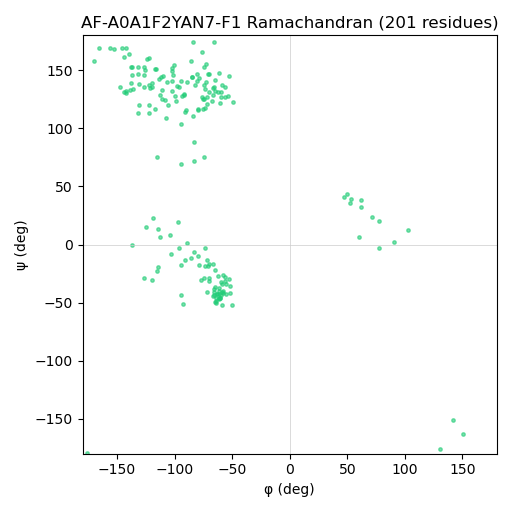 1
ATOM 641 O O . LYS A 1 79 ? -7.830 -5.369 7.761 1.00 91.50 79 LYS A O 1
ATOM 646 N N . ILE A 1 80 ? -9.691 -4.099 7.811 1.00 91.62 80 ILE A N 1
ATOM 647 C CA . ILE A 1 80 ? -9.991 -4.173 6.381 1.00 91.62 80 ILE A CA 1
ATOM 648 C C . ILE A 1 80 ? -9.694 -2.801 5.794 1.00 91.62 80 ILE A C 1
ATOM 650 O O . ILE A 1 80 ? -10.390 -1.833 6.077 1.00 91.62 80 ILE A O 1
ATOM 654 N N . LYS A 1 81 ? -8.622 -2.711 5.014 1.00 87.25 81 LYS A N 1
ATOM 655 C CA . LYS A 1 81 ? -8.168 -1.456 4.414 1.00 87.25 81 LYS A CA 1
ATOM 656 C C . LYS A 1 81 ? -8.830 -1.233 3.062 1.00 87.25 81 LYS A C 1
ATOM 658 O O . LYS A 1 81 ? -8.934 -2.176 2.278 1.00 87.25 81 LYS A O 1
ATOM 663 N N . ASN A 1 82 ? -9.203 0.011 2.790 1.00 87.19 82 ASN A N 1
ATOM 664 C CA . ASN A 1 82 ? -9.540 0.460 1.454 1.00 87.19 82 ASN A CA 1
ATOM 665 C C . ASN A 1 82 ? -8.248 0.551 0.636 1.00 87.19 82 ASN A C 1
ATOM 667 O O . ASN A 1 82 ? -7.292 1.223 1.018 1.00 87.19 82 ASN A O 1
ATOM 671 N N . TYR A 1 83 ? -8.199 -0.200 -0.454 1.00 83.00 83 TYR A N 1
ATOM 672 C CA . TYR A 1 83 ? -7.068 -0.207 -1.364 1.00 83.00 83 TYR A CA 1
ATOM 673 C C . TYR A 1 83 ? -7.540 0.223 -2.740 1.00 83.00 83 TYR A C 1
ATOM 675 O O . TYR A 1 83 ? -8.562 -0.256 -3.230 1.00 83.00 83 TYR A O 1
ATOM 683 N N . HIS A 1 84 ? -6.722 1.032 -3.392 1.00 85.31 84 HIS A N 1
ATOM 684 C CA . HIS A 1 84 ? -6.927 1.471 -4.758 1.00 85.31 84 HIS A CA 1
ATOM 685 C C . HIS A 1 84 ? -6.016 0.681 -5.686 1.00 85.31 84 HIS A C 1
ATOM 687 O O . HIS A 1 84 ? -4.933 0.234 -5.298 1.00 85.31 84 HIS A O 1
ATOM 693 N N . ASP A 1 85 ? -6.459 0.524 -6.926 1.00 89.38 85 ASP A N 1
ATOM 694 C CA . ASP A 1 85 ? -5.669 -0.082 -7.982 1.00 89.38 85 ASP A CA 1
ATOM 695 C C . ASP A 1 85 ? -5.357 0.975 -9.045 1.00 89.38 85 ASP A C 1
ATOM 697 O O . ASP A 1 85 ? -6.205 1.792 -9.397 1.00 89.38 85 ASP A O 1
ATOM 701 N N . LEU A 1 86 ? -4.153 0.921 -9.605 1.00 93.56 86 LEU A N 1
ATOM 702 C CA . LEU A 1 86 ? -3.812 1.629 -10.834 1.00 93.56 86 LEU A CA 1
ATOM 703 C C . LEU A 1 86 ? -2.880 0.785 -11.695 1.00 93.56 86 LEU A C 1
ATOM 705 O O . LEU A 1 86 ? -2.337 -0.229 -11.248 1.00 93.56 86 LEU A O 1
ATOM 709 N N . VAL A 1 87 ? -2.680 1.216 -12.933 1.00 96.31 87 VAL A N 1
ATOM 710 C CA . VAL A 1 87 ? -1.642 0.666 -13.801 1.00 96.31 87 VAL A CA 1
ATOM 711 C C . VAL A 1 87 ? -0.546 1.710 -13.942 1.00 96.31 87 VAL A C 1
ATOM 713 O O . VAL A 1 87 ? -0.822 2.850 -14.304 1.00 96.31 87 VAL A O 1
ATOM 716 N N . ALA A 1 88 ? 0.685 1.324 -13.615 1.00 97.31 88 ALA A N 1
ATOM 717 C CA . ALA A 1 88 ? 1.850 2.194 -13.682 1.00 97.31 88 ALA A CA 1
ATOM 718 C C . ALA A 1 88 ? 2.857 1.682 -14.705 1.00 97.31 88 ALA A C 1
ATOM 720 O O . ALA A 1 88 ? 2.995 0.476 -14.921 1.00 97.31 88 ALA A O 1
ATOM 721 N N . VAL A 1 89 ? 3.602 2.615 -15.286 1.00 98.19 89 VAL A N 1
ATOM 722 C CA . VAL A 1 89 ? 4.708 2.331 -16.197 1.00 98.19 89 VAL A CA 1
ATOM 723 C C . VAL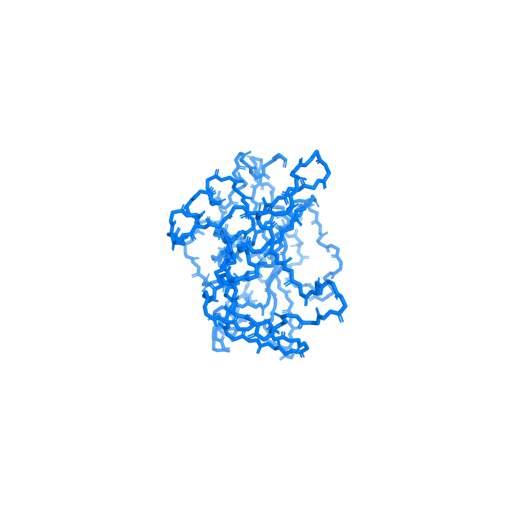 A 1 89 ? 5.957 2.003 -15.395 1.00 98.19 89 VAL A C 1
ATOM 725 O O . VAL A 1 89 ? 6.279 2.687 -14.424 1.00 98.19 89 VAL A O 1
ATOM 728 N N . ILE A 1 90 ? 6.689 0.980 -15.820 1.00 98.19 90 ILE A N 1
ATOM 729 C CA . ILE A 1 90 ? 8.005 0.645 -15.284 1.00 98.19 90 ILE A CA 1
ATOM 730 C C . ILE A 1 90 ? 9.033 1.520 -16.006 1.00 98.19 90 ILE A C 1
ATOM 732 O O . ILE A 1 90 ? 9.274 1.350 -17.199 1.00 98.19 90 ILE A O 1
ATOM 736 N N . GLY A 1 91 ? 9.628 2.469 -15.281 1.00 97.62 91 GLY A N 1
ATOM 737 C CA . GLY A 1 91 ? 10.694 3.345 -15.794 1.00 97.62 91 GLY A CA 1
ATOM 738 C C . GLY A 1 91 ? 12.094 2.960 -15.306 1.00 97.62 91 GLY A C 1
ATOM 739 O O . GLY A 1 91 ? 13.103 3.489 -15.770 1.00 97.62 91 GLY A O 1
ATOM 740 N N . GLY A 1 92 ? 12.186 2.026 -14.366 1.00 97.88 92 GLY A N 1
ATOM 741 C CA . GLY A 1 92 ? 13.460 1.503 -13.895 1.00 97.88 92 GLY A CA 1
ATOM 742 C C . GLY A 1 92 ? 13.279 0.379 -12.893 1.00 97.88 92 GLY A C 1
ATOM 743 O O . GLY A 1 92 ? 12.157 0.009 -12.545 1.00 97.88 92 GLY A O 1
ATOM 744 N N . PHE A 1 93 ? 14.392 -0.149 -12.409 1.00 97.75 93 PHE A N 1
ATOM 745 C CA . PHE A 1 93 ? 14.411 -1.168 -11.372 1.00 97.75 93 PHE A CA 1
ATOM 746 C C . PHE A 1 93 ? 15.699 -1.111 -10.551 1.00 97.75 93 PHE A C 1
ATOM 748 O O . PHE A 1 93 ? 16.666 -0.456 -10.934 1.00 97.75 93 PHE A O 1
ATOM 755 N N . THR A 1 94 ? 15.729 -1.819 -9.426 1.00 96.94 94 THR A N 1
ATOM 756 C CA . THR A 1 94 ? 16.967 -2.128 -8.699 1.00 96.94 94 THR A CA 1
ATOM 757 C C . THR A 1 94 ? 17.192 -3.634 -8.674 1.00 96.94 94 THR A C 1
ATOM 759 O O . THR A 1 94 ? 16.244 -4.430 -8.717 1.00 96.94 94 THR A O 1
ATOM 762 N N . LEU A 1 95 ? 18.462 -4.029 -8.608 1.00 96.38 95 LEU A N 1
ATOM 763 C CA . LEU A 1 95 ? 18.869 -5.427 -8.533 1.00 96.38 95 LEU A CA 1
ATOM 764 C C . LEU A 1 95 ? 19.259 -5.811 -7.107 1.00 96.38 95 LEU A C 1
ATOM 766 O O . LEU A 1 95 ? 19.831 -5.022 -6.357 1.00 96.38 95 LEU A O 1
ATOM 770 N N . LYS A 1 96 ? 19.030 -7.077 -6.773 1.00 94.00 96 LYS A N 1
ATOM 771 C CA . LYS A 1 96 ? 19.644 -7.758 -5.637 1.00 94.00 96 LYS A CA 1
ATOM 772 C C . LYS A 1 96 ? 20.199 -9.090 -6.129 1.00 94.00 96 LYS A C 1
ATOM 774 O O . LYS A 1 96 ? 19.450 -9.907 -6.652 1.00 94.00 96 LYS A O 1
ATOM 779 N N . HIS A 1 97 ? 21.511 -9.286 -5.990 1.00 92.94 97 HIS A N 1
ATOM 780 C CA . HIS A 1 97 ? 22.221 -10.475 -6.492 1.00 92.94 97 HIS A CA 1
ATOM 781 C C . HIS A 1 97 ? 21.904 -10.790 -7.970 1.00 92.94 97 HIS A C 1
ATOM 783 O O . HIS A 1 97 ? 21.623 -11.928 -8.329 1.00 92.94 97 HIS A O 1
ATOM 789 N N . GLY A 1 98 ? 21.878 -9.758 -8.821 1.00 92.94 98 GLY A N 1
ATOM 790 C CA . GLY A 1 98 ? 21.613 -9.902 -10.257 1.00 92.94 98 GLY A CA 1
ATOM 791 C C . GLY A 1 98 ? 20.144 -10.098 -10.648 1.00 92.94 98 GLY A C 1
ATOM 792 O O . GLY A 1 98 ? 19.853 -10.106 -11.835 1.00 92.94 98 GLY A O 1
ATOM 793 N N . THR A 1 99 ? 19.216 -10.195 -9.690 1.00 95.25 99 THR A N 1
ATOM 794 C CA . THR A 1 99 ? 17.771 -10.325 -9.955 1.00 95.25 99 THR A CA 1
ATOM 795 C C . THR A 1 99 ? 17.043 -9.026 -9.627 1.00 95.25 99 THR A C 1
ATOM 797 O O . THR A 1 99 ? 17.346 -8.379 -8.621 1.00 95.25 99 THR A O 1
ATOM 800 N N . VAL A 1 100 ? 16.078 -8.633 -10.460 1.00 95.62 100 VAL A N 1
ATOM 801 C CA . VAL A 1 100 ? 15.188 -7.494 -10.201 1.00 95.62 100 VAL A CA 1
ATOM 802 C C . VAL A 1 100 ? 14.477 -7.706 -8.872 1.00 95.62 100 VAL A C 1
ATOM 804 O O . VAL A 1 100 ? 13.869 -8.747 -8.639 1.00 95.62 100 VAL A O 1
ATOM 807 N N . ARG A 1 101 ? 14.562 -6.706 -7.991 1.00 92.00 101 ARG A N 1
ATOM 808 C CA . ARG A 1 101 ? 13.941 -6.764 -6.662 1.00 92.00 101 ARG A CA 1
ATOM 809 C C . ARG A 1 101 ? 12.907 -5.681 -6.425 1.00 92.00 101 ARG A C 1
ATOM 811 O O . ARG A 1 101 ? 11.968 -5.906 -5.670 1.00 92.00 101 ARG A O 1
ATOM 818 N N . THR A 1 102 ? 13.086 -4.526 -7.047 1.00 95.69 102 THR A N 1
ATOM 819 C CA . THR A 1 102 ? 12.192 -3.383 -6.891 1.00 95.69 102 THR A CA 1
ATOM 820 C C . THR A 1 102 ? 11.981 -2.750 -8.253 1.00 95.69 102 THR A C 1
ATOM 822 O O . THR A 1 102 ? 12.950 -2.501 -8.965 1.00 95.69 102 THR A O 1
ATOM 825 N N . LEU A 1 103 ? 10.731 -2.460 -8.602 1.00 97.38 103 LEU A N 1
ATOM 826 C CA . LEU A 1 103 ? 10.365 -1.689 -9.787 1.00 97.38 103 LEU A CA 1
ATOM 827 C C . LEU A 1 103 ? 10.185 -0.216 -9.420 1.00 97.38 103 LEU A C 1
ATOM 829 O O . LEU A 1 103 ? 9.624 0.098 -8.370 1.00 97.38 103 LEU A O 1
ATOM 833 N N . LEU A 1 104 ? 10.639 0.675 -10.298 1.00 97.56 104 LEU A N 1
ATOM 834 C CA . LEU A 1 104 ? 10.424 2.119 -10.228 1.00 97.56 104 LEU A CA 1
ATOM 835 C C . LEU A 1 104 ? 9.272 2.476 -11.158 1.00 97.56 104 LEU A C 1
ATOM 837 O O . LEU A 1 104 ? 9.303 2.163 -12.351 1.00 97.56 104 LEU A O 1
ATOM 841 N N . LEU A 1 105 ? 8.258 3.115 -10.593 1.00 97.44 105 LEU A N 1
ATOM 842 C CA . LEU A 1 105 ? 6.941 3.249 -11.192 1.00 97.44 105 LEU A CA 1
ATOM 843 C C . LEU A 1 105 ? 6.677 4.701 -11.565 1.00 97.44 105 LEU A C 1
ATOM 845 O O . LEU A 1 105 ? 7.070 5.619 -10.840 1.00 97.44 105 LEU A O 1
ATOM 849 N N . GLY A 1 106 ? 5.979 4.911 -12.676 1.00 96.75 106 GLY A N 1
ATOM 850 C CA . GLY A 1 106 ? 5.575 6.240 -13.102 1.00 96.75 106 GLY A CA 1
ATOM 851 C C . GLY A 1 106 ? 4.216 6.307 -13.775 1.00 96.75 106 GLY A C 1
ATOM 852 O O . GLY A 1 106 ? 3.694 5.305 -14.264 1.00 96.75 106 GLY A O 1
ATOM 853 N N . LEU A 1 107 ? 3.681 7.525 -13.806 1.00 96.69 107 LEU A N 1
ATOM 854 C CA . LEU A 1 107 ? 2.490 7.909 -14.559 1.00 96.69 107 LEU A CA 1
ATOM 855 C C . LEU A 1 107 ? 2.808 9.108 -15.447 1.00 96.69 107 LEU A C 1
ATOM 857 O O . LEU A 1 107 ? 3.603 9.976 -15.080 1.00 96.69 107 LEU A O 1
ATOM 861 N N . TYR A 1 108 ? 2.188 9.157 -16.616 1.00 95.81 108 TYR A N 1
ATOM 862 C CA . TYR A 1 108 ? 2.312 10.278 -17.531 1.00 95.81 108 TYR A CA 1
ATOM 863 C C . TYR A 1 108 ? 1.406 11.442 -17.115 1.00 95.81 108 TYR A C 1
ATOM 865 O O . TYR A 1 108 ? 0.268 11.253 -16.677 1.00 95.81 108 TYR A O 1
ATOM 873 N N . ASP A 1 109 ? 1.920 12.662 -17.264 1.00 93.12 109 ASP A N 1
ATOM 874 C CA . ASP A 1 10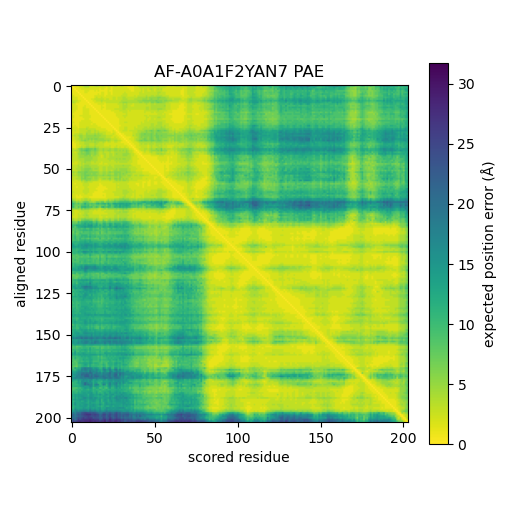9 ? 1.093 13.869 -17.282 1.00 93.12 109 ASP A CA 1
ATOM 875 C C . ASP A 1 109 ? 0.515 14.137 -18.679 1.00 93.12 109 ASP A C 1
ATOM 877 O O . ASP A 1 109 ? 0.856 13.473 -19.658 1.00 93.12 109 ASP A O 1
ATOM 881 N N . GLU A 1 110 ? -0.355 15.140 -18.779 1.00 90.44 110 GLU A N 1
ATOM 882 C CA . GLU A 1 110 ? -1.056 15.515 -20.016 1.00 90.44 110 GLU A CA 1
ATOM 883 C C . GLU A 1 110 ? -0.117 15.859 -21.181 1.00 90.44 110 GLU A C 1
ATOM 885 O O . GLU A 1 110 ? -0.467 15.658 -22.342 1.00 90.44 110 GLU A O 1
ATOM 890 N N . VAL A 1 111 ? 1.104 16.313 -20.883 1.00 92.56 111 VAL A N 1
A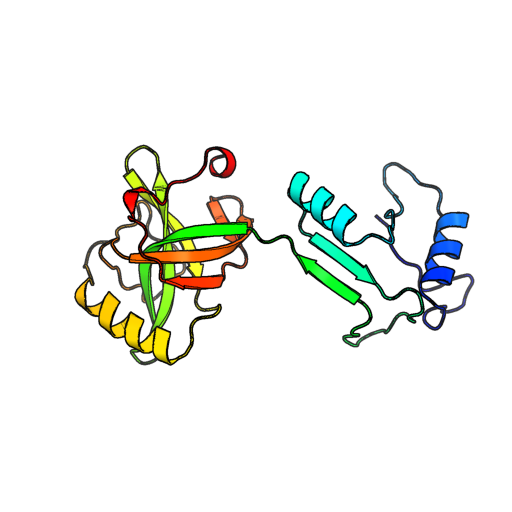TOM 891 C CA . VAL A 1 111 ? 2.136 16.635 -21.880 1.00 92.56 111 VAL A CA 1
ATOM 892 C C . VAL A 1 111 ? 3.135 15.487 -22.087 1.00 92.56 111 VAL A C 1
ATOM 894 O O . VAL A 1 111 ? 4.223 15.696 -22.624 1.00 92.56 111 VAL A O 1
ATOM 897 N N . ARG A 1 112 ? 2.767 14.260 -21.689 1.00 93.12 112 ARG A N 1
ATOM 898 C CA . ARG A 1 112 ? 3.524 13.008 -21.870 1.00 93.12 112 ARG A CA 1
ATOM 899 C C . ARG A 1 112 ? 4.890 12.969 -21.186 1.00 93.12 112 ARG A C 1
ATOM 901 O O . ARG A 1 112 ? 5.806 12.285 -21.642 1.00 93.12 112 ARG A O 1
ATOM 908 N N . ARG A 1 113 ? 5.038 13.642 -20.048 1.00 94.88 113 ARG A N 1
ATOM 909 C CA . ARG A 1 113 ? 6.209 13.483 -19.175 1.00 94.88 113 ARG A CA 1
ATOM 910 C C . ARG A 1 113 ? 5.919 12.413 -18.133 1.00 94.88 113 ARG A C 1
ATOM 912 O O . ARG A 1 113 ? 4.896 12.477 -17.458 1.00 94.88 113 ARG A O 1
ATOM 919 N N . LEU A 1 114 ? 6.817 11.440 -17.997 1.00 96.62 114 LEU A N 1
ATOM 920 C CA . LEU A 1 114 ? 6.680 10.369 -17.013 1.00 96.62 114 LEU A CA 1
ATOM 921 C C . LEU A 1 114 ? 7.117 10.874 -15.635 1.00 96.62 114 LEU A C 1
ATOM 923 O O . LEU A 1 114 ? 8.280 11.217 -15.441 1.00 96.62 114 LEU A O 1
ATOM 927 N N . HIS A 1 115 ? 6.217 10.914 -14.662 1.00 95.50 115 HIS A N 1
ATOM 928 C CA . HIS A 1 115 ? 6.531 11.296 -13.285 1.00 95.50 115 HIS A CA 1
ATOM 929 C C . HIS A 1 115 ? 6.730 10.055 -12.437 1.00 95.50 115 HIS A C 1
ATOM 931 O O . HIS A 1 115 ? 5.949 9.114 -12.532 1.00 95.50 115 HIS A O 1
ATOM 937 N N . PHE A 1 116 ? 7.766 10.055 -11.603 1.00 95.25 116 PHE A N 1
ATOM 938 C CA . PHE A 1 116 ? 7.976 8.991 -10.630 1.00 95.25 116 PHE A CA 1
ATOM 939 C C . PHE A 1 116 ? 6.877 9.044 -9.566 1.00 95.25 116 PHE A C 1
ATOM 941 O O . PHE A 1 116 ? 6.715 10.065 -8.903 1.00 95.25 116 PHE A O 1
ATOM 948 N N . VAL A 1 117 ? 6.152 7.939 -9.393 1.00 94.88 117 VAL A N 1
ATOM 949 C CA . VAL A 1 117 ? 5.064 7.821 -8.407 1.00 94.88 117 VAL A CA 1
ATOM 950 C C . VAL A 1 117 ? 5.398 6.848 -7.282 1.00 94.88 117 VAL A C 1
ATOM 952 O O . VAL A 1 117 ? 4.553 6.548 -6.450 1.00 94.88 117 VAL A O 1
ATOM 955 N N . GLY A 1 118 ? 6.626 6.339 -7.224 1.00 94.00 118 GLY A N 1
ATOM 956 C CA . GLY A 1 118 ? 7.068 5.437 -6.168 1.00 94.00 118 GLY A CA 1
ATOM 957 C C . GLY A 1 118 ? 7.747 4.189 -6.702 1.00 94.00 118 GLY A C 1
ATOM 958 O O . GLY A 1 118 ? 7.985 4.022 -7.896 1.00 94.00 118 GLY A O 1
ATOM 959 N N . HIS A 1 119 ? 8.083 3.299 -5.781 1.00 94.75 119 HIS A N 1
ATOM 960 C CA . HIS A 1 119 ? 8.741 2.044 -6.093 1.00 94.75 119 HIS A CA 1
ATOM 961 C C . HIS A 1 119 ? 8.131 0.909 -5.277 1.00 94.75 119 HIS A C 1
ATOM 963 O O . HIS A 1 119 ? 7.615 1.133 -4.182 1.00 94.75 119 HIS A O 1
ATOM 969 N N . SER A 1 120 ? 8.185 -0.314 -5.797 1.00 95.38 120 SER A N 1
ATOM 970 C CA . SER A 1 120 ? 7.694 -1.484 -5.071 1.00 95.38 120 SER A CA 1
ATOM 971 C C . SER A 1 120 ? 8.502 -2.732 -5.399 1.00 95.38 120 SER A C 1
ATOM 973 O O . SER A 1 120 ? 8.832 -2.991 -6.553 1.00 95.38 120 SER A O 1
ATOM 975 N N . GLY A 1 121 ? 8.833 -3.488 -4.355 1.00 93.62 121 GLY A N 1
ATOM 976 C CA . GLY A 1 121 ? 9.463 -4.809 -4.430 1.00 93.62 121 GLY A CA 1
ATOM 977 C C . GLY A 1 121 ? 8.667 -5.879 -3.682 1.00 93.62 121 GLY A C 1
ATOM 978 O O . GLY A 1 121 ? 9.196 -6.933 -3.336 1.00 93.62 121 GLY A O 1
ATOM 979 N N . THR A 1 122 ? 7.412 -5.575 -3.353 1.00 92.06 122 THR A N 1
ATOM 980 C CA . THR A 1 122 ? 6.486 -6.453 -2.633 1.00 92.06 122 THR A CA 1
ATOM 981 C C . THR A 1 122 ? 5.235 -6.659 -3.477 1.00 92.06 122 THR A C 1
ATOM 983 O O . THR A 1 122 ? 4.944 -5.874 -4.380 1.00 92.06 122 THR A O 1
ATOM 986 N N . GLY A 1 123 ? 4.473 -7.712 -3.190 1.00 92.38 123 GLY A N 1
ATOM 987 C CA . GLY A 1 123 ? 3.241 -7.993 -3.913 1.00 92.38 123 GLY A CA 1
ATOM 988 C C . GLY A 1 123 ? 3.031 -9.476 -4.159 1.00 92.38 123 GLY A C 1
ATOM 989 O O . GLY A 1 123 ? 3.459 -10.303 -3.360 1.00 92.38 123 GLY A O 1
ATOM 990 N N . LYS A 1 124 ? 2.342 -9.786 -5.256 1.00 94.12 124 LYS A N 1
ATOM 991 C CA . LYS A 1 124 ? 1.930 -11.145 -5.627 1.00 94.12 124 LYS A CA 1
ATOM 992 C C . LYS A 1 124 ? 2.874 -11.846 -6.604 1.00 94.12 124 LYS A C 1
ATOM 994 O O . LYS A 1 124 ? 2.625 -13.001 -6.926 1.00 94.12 124 LYS A O 1
ATOM 999 N N . LEU A 1 125 ? 3.924 -11.165 -7.066 1.00 93.88 125 LEU A N 1
ATOM 1000 C CA . LEU A 1 125 ? 4.918 -11.771 -7.949 1.00 93.88 125 LEU A CA 1
ATOM 1001 C C . LEU A 1 125 ? 5.705 -12.852 -7.208 1.00 93.88 125 LEU A C 1
ATOM 1003 O O . LEU A 1 125 ? 6.249 -12.609 -6.127 1.00 93.88 125 LEU A O 1
ATOM 1007 N N . THR A 1 126 ? 5.761 -14.025 -7.822 1.00 94.00 126 THR A N 1
ATOM 1008 C CA . THR A 1 126 ? 6.556 -15.172 -7.392 1.00 94.00 126 THR A CA 1
ATOM 1009 C C . THR A 1 126 ? 8.033 -14.963 -7.724 1.00 94.00 126 THR A C 1
ATOM 1011 O O . THR A 1 126 ? 8.395 -14.106 -8.531 1.00 94.00 126 THR A O 1
ATOM 1014 N N . ASP A 1 127 ? 8.915 -15.777 -7.143 1.00 92.94 127 ASP A N 1
ATOM 1015 C CA . ASP A 1 127 ? 10.346 -15.728 -7.472 1.00 92.94 127 ASP A CA 1
ATOM 1016 C C . ASP A 1 127 ? 10.605 -15.995 -8.966 1.00 92.94 127 ASP A C 1
ATOM 1018 O O . ASP A 1 127 ? 11.488 -15.379 -9.562 1.00 92.94 127 ASP A O 1
ATOM 1022 N N . GLN A 1 128 ? 9.795 -16.853 -9.599 1.00 93.62 128 GLN A N 1
ATOM 1023 C CA . GLN A 1 128 ? 9.871 -17.105 -11.040 1.00 93.62 128 GLN A CA 1
ATOM 1024 C C . GLN A 1 128 ? 9.488 -15.866 -11.859 1.00 93.62 128 GLN A C 1
ATOM 1026 O O . GLN A 1 128 ? 10.180 -15.550 -12.828 1.00 93.62 128 GLN A O 1
ATOM 1031 N N . ASP A 1 129 ? 8.456 -15.124 -11.444 1.00 94.38 129 ASP A N 1
ATOM 1032 C CA . ASP A 1 129 ? 8.058 -13.876 -12.109 1.00 94.38 129 ASP A CA 1
ATOM 1033 C C . ASP A 1 129 ? 9.187 -12.839 -12.062 1.00 94.38 129 ASP A C 1
ATOM 1035 O O . ASP A 1 129 ? 9.458 -12.162 -13.054 1.00 94.38 129 ASP A O 1
ATOM 1039 N N . TRP A 1 130 ? 9.898 -12.734 -10.933 1.00 95.56 130 TRP A N 1
ATOM 1040 C CA . TRP A 1 130 ? 11.038 -11.821 -10.791 1.00 95.56 130 TRP A CA 1
ATOM 1041 C C . TRP A 1 130 ? 12.224 -12.198 -11.685 1.00 95.56 130 TRP A C 1
ATOM 1043 O O . TRP A 1 130 ? 12.872 -11.316 -12.259 1.00 95.56 130 TRP A O 1
ATOM 1053 N N . VAL A 1 131 ? 12.501 -13.494 -11.851 1.00 95.00 131 VAL A N 1
ATOM 1054 C CA . VAL A 1 131 ? 13.529 -13.971 -12.790 1.00 95.00 131 VAL A CA 1
ATOM 1055 C C . VAL A 1 131 ? 13.135 -13.622 -14.225 1.00 95.00 131 VAL A C 1
ATOM 1057 O O . VAL A 1 131 ? 13.927 -13.017 -14.947 1.00 95.00 131 VAL A O 1
ATOM 1060 N N . GLN A 1 132 ? 11.895 -13.909 -14.627 1.00 93.75 132 GLN A N 1
ATOM 1061 C CA . GLN A 1 132 ? 11.397 -13.561 -15.962 1.00 93.75 132 GLN A CA 1
ATOM 1062 C C . GLN A 1 132 ? 11.457 -12.051 -16.215 1.00 93.75 132 GLN A C 1
ATOM 1064 O O . GLN A 1 132 ? 11.944 -11.615 -17.258 1.00 93.75 132 GLN A O 1
ATOM 1069 N N . LEU A 1 133 ? 11.051 -11.245 -15.233 1.00 94.62 133 LEU A N 1
ATOM 1070 C CA . LEU A 1 133 ? 11.165 -9.791 -15.278 1.00 94.62 133 LEU A CA 1
ATOM 1071 C C . LEU A 1 133 ? 12.597 -9.312 -15.472 1.00 94.62 133 LEU A C 1
ATOM 1073 O O . LEU A 1 133 ? 12.830 -8.372 -16.227 1.00 94.62 133 LEU A O 1
ATOM 1077 N N . THR A 1 134 ? 13.554 -9.962 -14.814 1.00 96.19 134 THR A N 1
ATOM 1078 C CA . THR A 1 134 ? 14.976 -9.636 -14.955 1.00 96.19 134 THR A CA 1
ATOM 1079 C C . THR A 1 134 ? 15.430 -9.810 -16.398 1.00 96.19 134 THR A C 1
ATOM 1081 O O . THR A 1 134 ? 16.055 -8.907 -16.957 1.00 96.19 134 THR A O 1
ATOM 1084 N N . HIS A 1 135 ? 15.054 -10.922 -17.032 1.00 94.81 135 HIS A N 1
ATOM 1085 C CA . HIS A 1 135 ? 15.347 -11.145 -18.443 1.00 94.81 135 HIS A CA 1
ATOM 1086 C C . HIS A 1 135 ? 14.640 -10.118 -19.329 1.00 94.81 135 HIS A C 1
ATOM 1088 O O . HIS A 1 135 ? 15.297 -9.474 -20.142 1.00 94.81 135 HIS A O 1
ATOM 1094 N N . LEU A 1 136 ? 13.332 -9.916 -19.156 1.00 93.88 136 LEU A N 1
ATOM 1095 C CA . LEU A 1 136 ? 12.550 -8.992 -19.983 1.00 93.88 136 LEU A CA 1
ATOM 1096 C C . LEU A 1 136 ? 13.094 -7.564 -19.916 1.00 93.88 136 LEU A C 1
ATOM 1098 O O . LEU A 1 136 ? 13.385 -6.968 -20.950 1.00 93.88 136 LEU A O 1
ATOM 1102 N N . LEU A 1 137 ? 13.274 -7.024 -18.711 1.00 95.81 137 LEU A N 1
ATOM 1103 C CA . LEU A 1 137 ? 13.714 -5.645 -18.510 1.00 95.81 137 LEU A CA 1
ATOM 1104 C C . LEU A 1 137 ? 15.178 -5.430 -18.908 1.00 95.81 137 LEU A C 1
ATOM 1106 O O . LEU A 1 137 ? 15.511 -4.354 -19.404 1.00 95.81 137 LEU A O 1
ATOM 1110 N N . GLY A 1 138 ? 16.030 -6.451 -18.763 1.00 93.44 138 GLY A N 1
ATOM 1111 C CA . GLY A 1 138 ? 17.440 -6.398 -19.157 1.00 93.44 138 GLY A CA 1
ATOM 1112 C C . GLY A 1 138 ? 17.661 -6.036 -20.632 1.00 93.44 138 GLY A C 1
ATOM 1113 O O . GLY A 1 138 ? 18.620 -5.339 -20.949 1.00 93.44 138 GLY A O 1
ATOM 1114 N N . HIS A 1 139 ? 16.742 -6.421 -21.525 1.00 94.19 139 HIS A N 1
ATOM 1115 C CA . HIS A 1 139 ? 16.824 -6.105 -22.960 1.00 94.19 139 HIS A CA 1
ATOM 1116 C C . HIS A 1 139 ? 16.521 -4.635 -23.287 1.00 94.19 139 HIS A C 1
ATOM 1118 O O . HIS A 1 139 ? 16.856 -4.164 -24.370 1.00 94.19 139 HIS A O 1
ATOM 1124 N N . TRP A 1 140 ? 15.871 -3.913 -22.371 1.00 95.81 140 TRP A N 1
ATOM 1125 C CA . TRP A 1 140 ? 15.368 -2.554 -22.600 1.00 95.81 140 TRP A CA 1
ATOM 1126 C C . TRP A 1 140 ? 16.063 -1.505 -21.734 1.00 95.81 140 TRP A C 1
ATOM 1128 O O . TRP A 1 140 ? 15.566 -0.378 -21.625 1.00 95.81 140 TRP A O 1
ATOM 1138 N N . VAL A 1 141 ? 17.188 -1.870 -21.114 1.00 97.31 141 VAL A N 1
ATOM 1139 C CA . VAL A 1 141 ? 18.004 -0.959 -20.310 1.00 97.31 141 VAL A CA 1
ATOM 1140 C C . VAL A 1 141 ? 18.468 0.218 -21.164 1.00 97.31 141 VAL A C 1
ATOM 1142 O O . VAL A 1 141 ? 18.880 0.056 -22.311 1.00 97.31 141 VAL A O 1
ATOM 1145 N N . THR A 1 142 ? 18.396 1.417 -20.595 1.00 97.06 142 THR A N 1
ATOM 1146 C CA . THR A 1 142 ? 18.782 2.668 -21.253 1.00 97.06 142 THR A CA 1
ATOM 1147 C C . THR A 1 142 ? 19.680 3.497 -20.333 1.00 97.06 142 THR A C 1
ATOM 1149 O O . THR A 1 142 ? 19.504 3.459 -19.114 1.00 97.06 142 THR A O 1
ATOM 1152 N N . PRO A 1 143 ? 20.654 4.259 -20.864 1.00 94.75 143 PRO A N 1
ATOM 1153 C CA . PRO A 1 143 ? 21.482 5.141 -20.041 1.00 94.75 143 PRO A CA 1
ATOM 1154 C C . PRO A 1 143 ? 20.712 6.361 -19.510 1.00 94.75 143 PRO A C 1
ATOM 1156 O O . PRO A 1 143 ? 21.151 7.001 -18.556 1.00 94.75 143 PRO A O 1
ATOM 1159 N N . THR A 1 144 ? 19.573 6.707 -20.116 1.00 95.31 144 THR A N 1
ATOM 1160 C CA . THR A 1 144 ? 18.822 7.927 -19.798 1.00 95.31 144 THR A CA 1
ATOM 1161 C C . THR A 1 144 ? 17.644 7.630 -18.876 1.00 95.31 144 THR A C 1
ATOM 1163 O O . THR A 1 144 ? 16.802 6.792 -19.185 1.00 95.31 144 THR A O 1
ATOM 1166 N N . CYS A 1 145 ? 17.542 8.366 -17.765 1.00 96.81 145 CYS A N 1
ATOM 1167 C CA . CYS A 1 145 ? 16.383 8.303 -16.875 1.00 96.81 145 CYS A CA 1
ATOM 1168 C C . CYS A 1 145 ? 15.103 8.723 -17.628 1.00 96.81 145 CYS A C 1
ATOM 1170 O O . CYS A 1 145 ? 15.049 9.853 -18.119 1.00 96.81 145 CYS A O 1
ATOM 1172 N N . PRO A 1 146 ? 14.061 7.870 -17.705 1.00 96.88 146 PRO A N 1
ATOM 1173 C CA . PRO A 1 146 ? 12.819 8.213 -18.397 1.00 96.88 146 PRO A CA 1
ATOM 1174 C C . PRO A 1 146 ? 11.911 9.120 -17.560 1.00 96.88 146 PRO A C 1
ATOM 1176 O O . PRO A 1 146 ? 10.997 9.741 -18.100 1.00 96.88 146 PRO A O 1
ATOM 1179 N N . PHE A 1 147 ? 12.136 9.193 -16.244 1.00 97.06 147 PHE A N 1
ATOM 1180 C CA . PHE A 1 147 ? 11.370 10.065 -15.366 1.00 97.06 147 PHE A CA 1
ATOM 1181 C C . PHE A 1 147 ? 11.762 11.527 -15.572 1.00 97.06 147 PHE A C 1
ATOM 1183 O O . PHE A 1 147 ? 12.942 11.861 -15.666 1.00 97.06 147 PHE A O 1
ATOM 1190 N N . ARG A 1 148 ? 10.760 12.408 -15.556 1.00 95.31 148 ARG A N 1
ATOM 1191 C CA . ARG A 1 148 ? 10.912 13.861 -15.642 1.00 95.31 148 ARG A CA 1
ATOM 1192 C C . ARG A 1 148 ? 11.848 14.407 -14.569 1.00 95.31 148 ARG A C 1
ATOM 1194 O O . ARG A 1 148 ? 12.664 15.276 -14.862 1.00 95.31 148 ARG A O 1
ATOM 1201 N N . THR A 1 149 ? 11.706 13.895 -13.353 1.00 91.56 149 THR A N 1
ATOM 1202 C CA . THR A 1 149 ? 12.594 14.178 -12.229 1.00 91.56 149 THR A CA 1
ATOM 1203 C C . THR A 1 149 ? 13.143 12.841 -11.745 1.00 91.56 149 THR A C 1
ATOM 1205 O O . THR A 1 149 ? 12.341 11.979 -11.372 1.00 91.56 149 THR A O 1
ATOM 1208 N N . PRO A 1 150 ? 14.471 12.634 -11.762 1.00 90.38 150 PRO A N 1
ATOM 1209 C CA . PRO A 1 150 ? 15.064 11.413 -11.239 1.00 90.38 150 PRO A CA 1
ATOM 1210 C C . PRO A 1 150 ? 14.660 11.180 -9.774 1.00 90.38 150 PRO A C 1
ATOM 1212 O O . PRO A 1 150 ? 14.692 12.126 -8.980 1.00 90.38 150 PRO A O 1
ATOM 1215 N N . PRO A 1 151 ? 14.278 9.949 -9.392 1.00 90.81 151 PRO A N 1
ATOM 1216 C CA . PRO A 1 151 ? 13.890 9.654 -8.020 1.00 90.81 151 PRO A CA 1
ATOM 1217 C C . PRO A 1 151 ? 15.075 9.809 -7.060 1.00 90.81 151 PRO A C 1
ATOM 1219 O O . PRO A 1 151 ? 16.176 9.319 -7.315 1.00 90.81 151 PRO A O 1
ATOM 1222 N N . VAL A 1 152 ? 14.833 10.461 -5.922 1.00 88.00 152 VAL A N 1
ATOM 1223 C CA . VAL A 1 152 ? 15.811 10.601 -4.835 1.00 88.00 152 VAL A CA 1
ATOM 1224 C C . VAL A 1 152 ? 15.748 9.369 -3.927 1.00 88.00 152 VAL A C 1
ATOM 1226 O O . VAL A 1 152 ? 14.674 8.819 -3.692 1.00 88.00 152 VAL A O 1
ATOM 1229 N N . GLY A 1 153 ? 16.894 8.932 -3.398 1.00 86.06 153 GLY A N 1
ATOM 1230 C CA . GLY A 1 153 ? 16.945 7.847 -2.409 1.00 86.06 153 GLY A CA 1
ATOM 1231 C C . GLY A 1 153 ? 16.784 6.437 -2.986 1.00 86.06 153 GLY A C 1
ATOM 1232 O O . GLY A 1 153 ? 16.466 5.512 -2.245 1.00 86.06 153 GLY A O 1
ATOM 1233 N N . VAL A 1 154 ? 17.023 6.257 -4.289 1.00 87.75 154 VAL A N 1
ATOM 1234 C CA . VAL A 1 154 ? 17.009 4.946 -4.959 1.00 87.75 154 VAL A CA 1
ATOM 1235 C C . VAL A 1 154 ? 18.416 4.617 -5.483 1.00 87.75 154 VAL A C 1
ATOM 1237 O O . VAL A 1 154 ? 18.688 4.767 -6.677 1.00 87.75 154 VAL A O 1
ATOM 1240 N N . PRO A 1 155 ? 19.359 4.223 -4.606 1.00 85.88 155 PRO A N 1
ATOM 1241 C CA . PRO A 1 155 ? 20.710 3.879 -5.034 1.00 85.88 155 PRO A CA 1
ATOM 1242 C C . PRO A 1 155 ? 20.697 2.634 -5.932 1.00 85.88 155 PRO A C 1
ATOM 1244 O O . PRO A 1 155 ? 19.953 1.685 -5.688 1.00 85.88 155 PRO A O 1
ATOM 1247 N N . GLY A 1 156 ? 21.537 2.635 -6.970 1.00 90.12 156 GLY A N 1
ATOM 1248 C CA . GLY A 1 156 ? 21.648 1.505 -7.900 1.00 90.12 156 GLY A CA 1
ATOM 1249 C C . GLY A 1 156 ? 20.447 1.334 -8.835 1.00 90.12 156 GLY A C 1
ATOM 1250 O O . GLY A 1 156 ? 20.199 0.224 -9.302 1.00 90.12 156 GLY A O 1
ATOM 1251 N N . ALA A 1 157 ? 19.687 2.405 -9.087 1.00 95.75 157 ALA A N 1
ATOM 1252 C CA . ALA A 1 157 ? 18.629 2.403 -10.088 1.00 95.75 157 ALA A CA 1
ATOM 1253 C C . ALA A 1 157 ? 19.197 2.140 -11.493 1.00 95.75 157 ALA A C 1
ATOM 1255 O O . ALA A 1 157 ? 20.145 2.794 -11.928 1.00 95.75 157 ALA A O 1
ATOM 1256 N N . ILE A 1 158 ? 18.577 1.203 -12.202 1.00 97.50 158 ILE A N 1
ATOM 1257 C CA . ILE A 1 158 ? 18.827 0.904 -13.610 1.00 97.50 158 ILE A CA 1
ATOM 1258 C C . ILE A 1 158 ? 17.591 1.337 -14.388 1.00 97.50 158 ILE A C 1
ATOM 1260 O O . ILE A 1 158 ? 16.471 0.932 -14.067 1.00 97.50 158 ILE A O 1
ATOM 1264 N N . TRP A 1 159 ? 17.784 2.190 -15.390 1.00 98.00 159 TRP A N 1
ATOM 1265 C CA . TRP A 1 159 ? 16.689 2.753 -16.173 1.00 98.00 159 TRP A CA 1
ATOM 1266 C C . TRP A 1 159 ? 16.286 1.820 -17.302 1.00 98.00 159 TRP A C 1
ATOM 1268 O O . TRP A 1 159 ? 17.135 1.183 -17.927 1.00 98.00 159 TRP A O 1
ATOM 1278 N N . VAL A 1 160 ? 14.988 1.775 -17.592 1.00 97.50 160 VAL A N 1
ATOM 1279 C CA . VAL A 1 160 ? 14.450 1.020 -18.726 1.00 97.50 160 VAL A CA 1
ATOM 1280 C C . VAL A 1 160 ? 13.612 1.911 -19.614 1.00 97.50 160 VAL A C 1
ATOM 1282 O O . VAL A 1 160 ? 12.983 2.867 -19.163 1.00 97.50 160 VAL A O 1
ATOM 1285 N N . THR A 1 161 ? 13.586 1.572 -20.896 1.00 97.06 161 THR A N 1
ATOM 1286 C CA . THR A 1 161 ? 12.677 2.207 -21.844 1.00 97.06 161 THR A CA 1
ATOM 1287 C C . THR A 1 161 ? 11.232 1.966 -21.371 1.00 97.06 161 THR A C 1
ATOM 1289 O O . THR A 1 161 ? 10.877 0.806 -21.139 1.00 97.06 161 THR A O 1
ATOM 1292 N N . PRO A 1 162 ? 10.394 3.013 -21.217 1.00 96.38 162 PRO A N 1
ATOM 1293 C CA . PRO A 1 162 ? 9.080 2.930 -20.570 1.00 96.38 162 PRO A CA 1
ATOM 1294 C C . PRO A 1 162 ? 8.047 2.235 -21.469 1.00 96.38 162 PRO A C 1
ATOM 1296 O O . PRO A 1 162 ? 7.201 2.868 -22.091 1.00 96.38 162 PRO A O 1
ATOM 1299 N N . ARG A 1 163 ? 8.161 0.910 -21.573 1.00 95.25 163 ARG A N 1
ATOM 1300 C CA . ARG A 1 163 ? 7.324 0.041 -22.420 1.00 95.25 163 ARG A CA 1
ATOM 1301 C C . ARG A 1 163 ? 6.464 -0.933 -21.637 1.00 95.25 163 ARG A C 1
ATOM 1303 O O . ARG A 1 163 ? 5.458 -1.406 -22.148 1.00 95.25 163 ARG A O 1
ATOM 1310 N N . TRP A 1 164 ? 6.873 -1.231 -20.413 1.00 96.81 164 TRP A N 1
ATOM 1311 C CA . TRP A 1 164 ? 6.251 -2.250 -19.586 1.00 96.81 164 TRP A CA 1
ATOM 1312 C C . TRP A 1 164 ? 5.363 -1.601 -18.543 1.00 96.81 164 TRP A C 1
ATOM 1314 O O . TRP A 1 164 ? 5.724 -0.572 -17.967 1.00 96.81 164 TRP A O 1
ATOM 1324 N N . THR A 1 165 ? 4.214 -2.212 -18.285 1.00 97.75 165 THR A N 1
ATOM 1325 C CA . THR A 1 165 ? 3.259 -1.724 -17.299 1.00 97.75 165 THR A CA 1
ATOM 1326 C C . THR A 1 165 ? 2.906 -2.808 -16.294 1.00 97.75 165 THR A C 1
ATOM 1328 O O . THR A 1 165 ? 3.024 -4.011 -16.534 1.00 97.75 165 THR A O 1
ATOM 1331 N N . THR A 1 166 ? 2.528 -2.368 -15.102 1.00 97.19 166 THR A N 1
ATOM 1332 C CA . THR A 1 166 ? 2.214 -3.249 -13.985 1.00 97.19 166 THR A CA 1
ATOM 1333 C C . THR A 1 166 ? 0.983 -2.744 -13.259 1.00 97.19 166 THR A C 1
ATOM 1335 O O . THR A 1 166 ? 0.831 -1.545 -13.019 1.00 97.19 166 THR A O 1
ATOM 1338 N N . LYS A 1 167 ? 0.111 -3.671 -12.862 1.00 96.44 167 LYS A N 1
ATOM 1339 C CA . LYS A 1 167 ? -0.991 -3.370 -11.957 1.00 96.44 167 LYS A CA 1
ATOM 1340 C C . LYS A 1 167 ? -0.442 -3.236 -10.543 1.00 96.44 167 LYS A C 1
ATOM 1342 O O . LYS A 1 167 ? 0.231 -4.139 -10.040 1.00 96.44 167 LYS A O 1
ATOM 1347 N N . ILE A 1 168 ? -0.749 -2.120 -9.901 1.00 95.81 168 ILE A N 1
ATOM 1348 C CA . ILE A 1 168 ? -0.321 -1.780 -8.550 1.00 95.81 168 ILE A CA 1
ATOM 1349 C C . ILE A 1 168 ? -1.552 -1.608 -7.684 1.00 95.81 168 ILE A C 1
ATOM 1351 O O . ILE A 1 168 ? -2.496 -0.932 -8.078 1.00 95.81 168 ILE A O 1
ATOM 1355 N N . LYS A 1 169 ? -1.492 -2.182 -6.487 1.00 93.12 169 LYS A N 1
ATOM 1356 C CA . LYS A 1 169 ? -2.415 -1.885 -5.401 1.00 93.12 169 LYS A CA 1
ATOM 1357 C C . LYS A 1 169 ? -1.729 -0.961 -4.404 1.00 93.12 169 LYS A C 1
ATOM 1359 O O . LYS A 1 169 ? -0.604 -1.256 -4.000 1.00 93.12 169 LYS A O 1
ATOM 1364 N N . TYR A 1 170 ? -2.383 0.116 -3.997 1.00 91.00 170 TYR A N 1
ATOM 1365 C CA . TYR A 1 170 ? -1.849 1.110 -3.063 1.00 91.00 170 TYR A CA 1
ATOM 1366 C C . TYR A 1 170 ? -2.933 1.573 -2.082 1.00 91.00 170 TYR A C 1
ATOM 1368 O O . TYR A 1 170 ? -4.113 1.305 -2.295 1.00 91.00 170 TYR A O 1
ATOM 1376 N N . MET A 1 171 ? -2.536 2.208 -0.976 1.00 82.81 171 MET A N 1
ATOM 1377 C CA . MET A 1 171 ? -3.495 2.717 0.016 1.00 82.81 171 MET A CA 1
ATOM 1378 C C . MET A 1 171 ? -3.887 4.165 -0.233 1.00 82.81 171 MET A C 1
ATOM 1380 O O . MET A 1 171 ? -5.060 4.482 -0.248 1.00 82.81 171 MET A O 1
ATOM 1384 N N . GLU A 1 172 ? -2.903 5.041 -0.394 1.00 81.00 172 GLU A N 1
ATOM 1385 C CA . GLU A 1 172 ? -3.139 6.477 -0.523 1.00 81.00 172 GLU A CA 1
ATOM 1386 C C . GLU A 1 172 ? -1.978 7.140 -1.265 1.00 81.00 172 GLU A C 1
ATOM 1388 O O . GLU A 1 172 ? -0.915 6.535 -1.473 1.00 81.00 172 GLU A O 1
ATOM 1393 N N . TRP A 1 173 ? -2.179 8.399 -1.634 1.00 83.62 173 TRP A N 1
ATOM 1394 C CA . TRP A 1 173 ? -1.139 9.275 -2.152 1.00 83.62 173 TRP A CA 1
ATOM 1395 C C . TRP A 1 173 ? -0.501 10.060 -1.006 1.00 83.62 173 TRP A C 1
ATOM 1397 O O . TRP A 1 173 ? -1.189 10.704 -0.219 1.00 83.62 173 TRP A O 1
ATOM 1407 N N . HIS A 1 174 ? 0.827 10.055 -0.923 1.00 79.94 174 HIS A N 1
ATOM 1408 C CA . HIS A 1 174 ? 1.534 11.023 -0.094 1.00 79.94 174 HIS A CA 1
ATOM 1409 C C . HIS A 1 174 ? 1.541 12.410 -0.755 1.00 79.94 174 HIS A C 1
ATOM 1411 O O . HIS A 1 174 ? 1.557 12.502 -1.992 1.00 79.94 174 HIS A O 1
ATOM 1417 N N . PRO A 1 175 ? 1.632 13.489 0.050 1.00 68.56 175 PRO A N 1
ATOM 1418 C CA . PRO A 1 175 ? 1.964 14.815 -0.459 1.00 68.56 175 PRO A CA 1
ATOM 1419 C C . PRO A 1 175 ? 3.208 14.730 -1.354 1.00 68.56 175 PRO A C 1
ATOM 1421 O O . PRO A 1 175 ? 4.247 14.228 -0.929 1.00 68.56 175 PRO A O 1
ATOM 1424 N N . GLY A 1 176 ? 3.085 15.161 -2.613 1.00 72.31 176 GLY A N 1
ATOM 1425 C CA . GLY A 1 176 ? 4.137 15.001 -3.628 1.00 72.31 176 GLY A CA 1
ATOM 1426 C C . GLY A 1 176 ? 3.910 13.882 -4.653 1.00 72.31 176 GLY A C 1
ATOM 1427 O O . GLY A 1 176 ? 4.835 13.571 -5.397 1.00 72.31 176 GLY A O 1
ATOM 1428 N N . LYS A 1 177 ? 2.697 13.309 -4.735 1.00 80.88 177 LYS A N 1
ATOM 1429 C CA . LYS A 1 177 ? 2.284 12.335 -5.770 1.00 80.88 177 LYS A CA 1
ATOM 1430 C C . LYS A 1 177 ? 3.097 11.033 -5.756 1.00 80.88 177 LYS A C 1
ATOM 1432 O O . LYS A 1 177 ? 3.398 10.461 -6.800 1.00 80.88 177 LYS A O 1
ATOM 1437 N N . VAL A 1 178 ? 3.426 10.547 -4.559 1.00 87.00 178 VAL A N 1
ATOM 1438 C CA . VAL A 1 178 ? 4.083 9.247 -4.352 1.00 87.00 178 VAL A CA 1
ATOM 1439 C C . VAL A 1 178 ? 3.109 8.278 -3.688 1.00 87.00 178 VAL A C 1
ATOM 1441 O O . VAL A 1 178 ? 2.462 8.617 -2.702 1.00 87.00 178 VAL A O 1
ATOM 1444 N N . LEU A 1 179 ? 3.011 7.060 -4.212 1.00 89.00 179 LEU A N 1
ATOM 1445 C CA . LEU A 1 179 ? 2.136 6.006 -3.711 1.00 89.00 179 LEU A CA 1
ATOM 1446 C C . LEU A 1 179 ? 2.624 5.472 -2.362 1.00 89.00 179 LEU A C 1
ATOM 1448 O O . LEU A 1 179 ? 3.784 5.075 -2.215 1.00 89.00 179 LEU A O 1
ATOM 1452 N N . ARG A 1 180 ? 1.714 5.375 -1.390 1.00 86.12 180 ARG A N 1
ATOM 1453 C CA . ARG A 1 180 ? 1.973 4.750 -0.091 1.00 86.12 180 ARG A CA 1
ATOM 1454 C C . ARG A 1 180 ? 1.512 3.292 -0.082 1.00 86.12 180 ARG A C 1
ATOM 1456 O O . ARG A 1 180 ? 0.410 2.960 -0.516 1.00 86.12 180 ARG A O 1
ATOM 1463 N N . GLN A 1 181 ? 2.361 2.418 0.469 1.00 84.19 181 GLN A N 1
ATOM 1464 C CA . GLN A 1 181 ? 2.129 0.966 0.556 1.00 84.19 181 GLN A CA 1
ATOM 1465 C C . GLN A 1 181 ? 1.800 0.318 -0.802 1.00 84.19 181 GLN A C 1
ATOM 1467 O O . GLN A 1 181 ? 0.958 -0.574 -0.889 1.00 84.19 181 GLN A O 1
ATOM 1472 N N . ALA A 1 182 ? 2.481 0.764 -1.862 1.00 91.44 182 ALA A N 1
ATOM 1473 C CA . ALA A 1 182 ? 2.348 0.191 -3.194 1.00 91.44 182 ALA A CA 1
ATOM 1474 C C . ALA A 1 182 ? 2.839 -1.266 -3.231 1.00 91.44 182 ALA A C 1
ATOM 1476 O O . ALA A 1 182 ? 3.942 -1.580 -2.779 1.00 91.44 182 ALA A O 1
ATOM 1477 N N . SER A 1 183 ? 2.037 -2.147 -3.824 1.00 94.69 183 SER A N 1
ATOM 1478 C CA . SER A 1 183 ? 2.337 -3.567 -4.004 1.00 94.69 183 SER A CA 1
ATOM 1479 C C . SER A 1 183 ? 1.973 -4.030 -5.410 1.00 94.69 183 SER A C 1
ATOM 1481 O O . SER A 1 183 ? 0.887 -3.740 -5.922 1.00 94.69 183 SER A O 1
ATOM 1483 N N . ILE A 1 184 ? 2.879 -4.771 -6.037 1.00 96.69 184 ILE A N 1
ATOM 1484 C CA . ILE A 1 184 ? 2.713 -5.256 -7.405 1.00 96.69 184 ILE A CA 1
ATOM 1485 C C . ILE A 1 184 ? 1.708 -6.406 -7.425 1.00 96.69 184 ILE A C 1
ATOM 1487 O O . ILE A 1 184 ? 1.860 -7.392 -6.707 1.00 96.69 184 ILE A O 1
ATOM 1491 N N . GLN A 1 185 ? 0.667 -6.288 -8.244 1.00 95.81 185 GLN A N 1
ATOM 1492 C CA . GLN A 1 185 ? -0.349 -7.331 -8.381 1.00 95.81 185 GLN A CA 1
ATOM 1493 C C . GLN A 1 185 ? -0.047 -8.270 -9.547 1.00 95.81 185 GLN A C 1
ATOM 1495 O O . GLN A 1 185 ? -0.202 -9.475 -9.388 1.00 95.81 185 GLN A O 1
ATOM 1500 N N . ALA A 1 186 ? 0.362 -7.720 -10.691 1.00 94.31 186 ALA A N 1
ATOM 1501 C CA . ALA A 1 186 ? 0.722 -8.463 -11.896 1.00 94.31 186 ALA A CA 1
ATOM 1502 C C . ALA A 1 186 ? 1.375 -7.524 -12.920 1.00 94.31 186 ALA A C 1
ATOM 1504 O O . ALA A 1 186 ? 1.090 -6.322 -12.918 1.00 94.31 186 ALA A O 1
ATOM 1505 N N . LEU A 1 187 ? 2.159 -8.080 -13.845 1.00 94.12 187 LEU A N 1
ATOM 1506 C CA . LEU A 1 187 ? 2.402 -7.407 -15.121 1.00 94.12 187 LEU A CA 1
ATOM 1507 C C . LEU A 1 187 ? 1.138 -7.415 -15.966 1.00 94.12 187 LEU A C 1
ATOM 1509 O O . LEU A 1 187 ? 0.340 -8.350 -15.899 1.00 94.12 187 LEU A O 1
ATOM 1513 N N . VAL A 1 188 ? 0.957 -6.359 -16.747 1.00 95.44 188 VAL A N 1
ATOM 1514 C CA . VAL A 1 188 ? -0.220 -6.195 -17.596 1.00 95.44 188 VAL A CA 1
ATOM 1515 C C . VAL A 1 188 ? 0.188 -5.690 -18.969 1.00 95.44 188 VAL A C 1
ATOM 1517 O O . VAL A 1 188 ? 1.195 -5.004 -19.114 1.00 95.44 188 VAL A O 1
ATOM 1520 N N . ASP A 1 189 ? -0.617 -6.022 -19.973 1.00 93.81 189 ASP A N 1
ATOM 1521 C CA . ASP A 1 189 ? -0.461 -5.511 -21.333 1.00 93.81 189 ASP A CA 1
ATOM 1522 C C . ASP A 1 189 ? -1.352 -4.278 -21.526 1.00 93.81 189 ASP A C 1
ATOM 1524 O O . ASP A 1 189 ? -2.406 -4.301 -22.163 1.00 93.81 189 ASP A O 1
ATOM 1528 N N . VAL A 1 190 ? -0.974 -3.196 -20.847 1.00 95.06 190 VAL A N 1
ATOM 1529 C CA . VAL A 1 190 ? -1.596 -1.882 -21.016 1.00 95.06 190 VAL A CA 1
ATOM 1530 C C . VAL A 1 190 ? -0.566 -0.961 -21.644 1.00 95.06 190 VAL A C 1
ATOM 1532 O O . VAL A 1 190 ? 0.548 -0.838 -21.135 1.00 95.06 190 VAL A O 1
ATOM 1535 N N . ALA A 1 191 ? -0.953 -0.291 -22.729 1.00 95.88 191 ALA A N 1
ATOM 1536 C CA . ALA A 1 191 ? -0.103 0.684 -23.401 1.00 95.88 191 ALA A CA 1
ATOM 1537 C C . ALA A 1 191 ? 0.390 1.753 -22.398 1.00 95.88 191 ALA A C 1
ATOM 1539 O O . ALA A 1 191 ? -0.448 2.345 -21.702 1.00 95.88 191 ALA A O 1
ATOM 1540 N N . PRO A 1 192 ? 1.708 2.020 -22.303 1.00 95.81 192 PRO A N 1
ATOM 1541 C CA . PRO A 1 192 ? 2.267 2.980 -21.351 1.00 95.81 192 PRO A CA 1
ATOM 1542 C C . PRO A 1 192 ? 1.596 4.353 -21.404 1.00 95.81 192 PRO A C 1
ATOM 1544 O O . PRO A 1 192 ? 1.362 4.965 -20.368 1.00 95.81 192 PRO A O 1
ATOM 1547 N N . GLU A 1 193 ? 1.200 4.807 -22.592 1.00 93.88 193 GLU A N 1
ATOM 1548 C CA . GLU A 1 193 ? 0.569 6.109 -22.828 1.00 93.88 193 GLU A CA 1
ATOM 1549 C C . GLU A 1 193 ? -0.822 6.231 -22.193 1.00 93.88 193 GLU A C 1
ATOM 1551 O O . GLU A 1 193 ? -1.336 7.336 -22.052 1.00 93.88 193 GLU A O 1
ATOM 1556 N N . LYS A 1 194 ? -1.449 5.111 -21.810 1.00 94.00 194 LYS A N 1
ATOM 1557 C CA . LYS A 1 194 ? -2.729 5.100 -21.084 1.00 94.00 194 LYS A CA 1
ATOM 1558 C C . LYS A 1 194 ? -2.551 5.228 -19.570 1.00 94.00 194 LYS A C 1
ATOM 1560 O O . LYS A 1 194 ? -3.531 5.453 -18.865 1.00 94.00 194 LYS A O 1
ATOM 1565 N N . CYS A 1 195 ? -1.329 5.089 -19.060 1.00 95.31 195 CYS A N 1
ATOM 1566 C CA . CYS A 1 195 ? -1.023 5.184 -17.635 1.00 95.31 195 CYS A CA 1
ATOM 1567 C C . CYS A 1 195 ? -0.862 6.655 -17.234 1.00 95.31 195 CYS A C 1
ATOM 1569 O O . CYS A 1 195 ? 0.248 7.138 -17.014 1.00 95.31 195 CYS A O 1
ATOM 1571 N N . MET A 1 196 ? -1.981 7.374 -17.197 1.00 93.00 196 MET A N 1
ATOM 1572 C CA . MET A 1 196 ? -2.045 8.813 -16.937 1.00 93.00 196 MET A CA 1
ATOM 1573 C C . MET A 1 196 ? -2.444 9.095 -15.485 1.00 93.00 196 MET A C 1
ATOM 1575 O O . MET A 1 196 ? -3.150 8.296 -14.869 1.00 93.00 196 MET A O 1
ATOM 1579 N N . PHE A 1 197 ? -2.062 10.256 -14.945 1.00 88.56 197 PHE A N 1
ATOM 1580 C CA . PHE A 1 197 ? -2.716 10.766 -13.734 1.00 88.56 197 PHE A CA 1
ATOM 1581 C C . PHE A 1 197 ? -4.211 10.966 -13.995 1.00 88.56 197 PHE A C 1
ATOM 1583 O O . PHE A 1 197 ? -4.578 11.620 -14.973 1.00 88.56 197 PHE A O 1
ATOM 1590 N N . SER A 1 198 ? -5.075 10.460 -13.112 1.00 73.81 198 SER A N 1
ATOM 1591 C CA . SER A 1 198 ? -6.485 10.846 -13.146 1.00 73.81 198 SER A CA 1
ATOM 1592 C C . SER A 1 198 ? -6.652 12.287 -12.628 1.00 73.81 198 SER A C 1
ATOM 1594 O O . SER A 1 198 ? -5.819 12.756 -11.846 1.00 73.81 198 SER A O 1
ATOM 1596 N N . PRO A 1 199 ? -7.722 13.005 -13.015 1.00 63.09 199 PRO A N 1
ATOM 1597 C CA . PRO A 1 199 ? -8.002 14.358 -12.513 1.00 63.09 199 PRO A CA 1
ATOM 1598 C C . PRO A 1 199 ? -8.090 14.437 -10.980 1.00 63.09 199 PRO A C 1
ATOM 1600 O O . PRO A 1 199 ? -7.778 15.461 -10.377 1.00 63.09 199 PRO A O 1
ATOM 1603 N N . GLU A 1 200 ? -8.483 13.336 -10.343 1.00 60.38 200 GLU A N 1
ATOM 1604 C CA . GLU A 1 200 ? -8.579 13.187 -8.889 1.00 60.38 200 GLU A CA 1
ATOM 1605 C C . GLU A 1 200 ? -7.193 13.048 -8.236 1.00 60.38 200 GLU A C 1
ATOM 1607 O O . GLU A 1 200 ? -6.990 13.514 -7.121 1.00 60.38 200 GLU A O 1
ATOM 1612 N N . MET A 1 201 ? -6.211 12.498 -8.961 1.00 64.50 201 MET A N 1
ATOM 1613 C CA . MET A 1 201 ? -4.816 12.326 -8.524 1.00 64.50 201 MET A CA 1
ATOM 1614 C C . MET A 1 201 ? -3.950 13.585 -8.707 1.00 64.50 201 MET A C 1
ATOM 1616 O O . MET A 1 201 ? -2.769 13.590 -8.351 1.00 64.50 201 MET A O 1
ATOM 1620 N N . GLN A 1 202 ? -4.486 14.635 -9.337 1.00 51.66 202 GLN A N 1
ATOM 1621 C CA . GLN A 1 202 ? -3.742 15.866 -9.609 1.00 51.66 202 GLN A CA 1
ATOM 1622 C C . GLN A 1 202 ? -3.861 16.931 -8.509 1.00 51.66 202 GLN A C 1
ATOM 1624 O O . GLN A 1 202 ? -3.064 17.873 -8.556 1.00 51.66 202 GLN A O 1
ATOM 1629 N N . ARG A 1 203 ? -4.807 16.783 -7.569 1.00 45.31 203 ARG A N 1
ATOM 1630 C CA . ARG A 1 203 ? -5.053 17.724 -6.463 1.00 45.31 203 ARG A CA 1
ATOM 1631 C C . ARG A 1 203 ? -4.051 17.584 -5.322 1.00 45.31 203 ARG A C 1
ATOM 1633 O O . ARG A 1 203 ? -3.558 16.459 -5.094 1.00 45.31 203 ARG A O 1
#